Protein AF-A0A7X4GF72-F1 (afdb_monomer_lite)

Sequence (187 aa):
MRALLALLGLGRKLIVAVIGFVWAHPWVFATLAWCAVAALQWSGKEKVRAERNEVRAALSAEQMGRKADSEAWRRQVTTARAAVAAAKRKSQEIASNAQTTHDALETDNAGLRNYIASRRLRAGSGSAVSTSPADDLGAGVPSPAAPEAVMADETDLRTCDGNFAYALAAHEWALSLISAGLAVPAE

Radius of gyration: 51.41 Å; chains: 1; bounding box: 90×50×134 Å

Foldseek 3Di:
DVVVVVVVVVVVVVVVVVVVVCVVCVPVVVVVVVVVVVVVVVVVVVVVVVVVVVVVVVVVVVVVVVVVVVVVVVVVVVVVVVVVVVVVVVVVVLVVVLVVVLVVCVVPVVVVVVVCVVLVQDQPPDDDDPDDDDDDDDDDDDDPDDPPRPNDHSVNVSVVVSVVSVVVSVVVVQVVCVVVVNDDDDD

Organism: NCBI:txid2692619

Structure (mmCIF, N/CA/C/O backbone):
data_AF-A0A7X4GF72-F1
#
_entry.id   AF-A0A7X4GF72-F1
#
loop_
_atom_site.group_PDB
_atom_site.id
_atom_site.type_symbol
_atom_site.label_atom_id
_atom_site.label_alt_id
_atom_site.label_comp_id
_atom_site.label_asym_id
_atom_site.label_entity_id
_atom_site.label_seq_id
_atom_site.pdbx_PDB_ins_code
_atom_site.Cartn_x
_atom_site.Cartn_y
_atom_site.Cartn_z
_atom_site.occupancy
_atom_site.B_iso_or_equiv
_atom_site.auth_seq_id
_atom_site.auth_comp_id
_atom_site.auth_asym_id
_atom_site.auth_atom_id
_atom_site.pdbx_PDB_model_num
ATOM 1 N N . MET A 1 1 ? 55.693 -24.198 -53.597 1.00 52.38 1 MET A N 1
ATOM 2 C CA . MET A 1 1 ? 56.278 -22.857 -53.332 1.00 52.38 1 MET A CA 1
ATOM 3 C C . MET A 1 1 ? 56.041 -21.814 -54.432 1.00 52.38 1 MET A C 1
ATOM 5 O O . MET A 1 1 ? 55.764 -20.678 -54.080 1.00 52.38 1 MET A O 1
ATOM 9 N N . ARG A 1 2 ? 56.088 -22.137 -55.738 1.00 55.44 2 ARG A N 1
ATOM 10 C CA . ARG A 1 2 ? 55.937 -21.128 -56.818 1.00 55.44 2 ARG A CA 1
ATOM 11 C C . ARG A 1 2 ? 54.557 -20.436 -56.902 1.00 55.44 2 ARG A C 1
ATOM 13 O O . ARG A 1 2 ? 54.506 -19.250 -57.195 1.00 55.44 2 ARG A O 1
ATOM 20 N N . ALA A 1 3 ? 53.458 -21.124 -56.582 1.00 55.91 3 ALA A N 1
ATOM 21 C CA . ALA A 1 3 ? 52.104 -20.547 -56.641 1.00 55.91 3 ALA A CA 1
ATOM 22 C C . ALA A 1 3 ? 51.811 -19.510 -55.532 1.00 55.91 3 ALA A C 1
ATOM 24 O O . ALA A 1 3 ? 51.081 -18.547 -55.751 1.00 55.91 3 ALA A O 1
ATOM 25 N N . LEU A 1 4 ? 52.430 -19.663 -54.357 1.00 53.28 4 LEU A N 1
ATOM 26 C CA . LEU A 1 4 ? 52.212 -18.781 -53.203 1.00 53.28 4 LEU A CA 1
ATOM 27 C C . LEU A 1 4 ? 52.928 -17.426 -53.382 1.00 53.28 4 LEU A C 1
ATOM 29 O O . LEU A 1 4 ? 52.406 -16.384 -52.997 1.00 53.28 4 LEU A O 1
ATOM 33 N N . LEU A 1 5 ? 54.071 -17.426 -54.081 1.00 55.91 5 LEU A N 1
ATOM 34 C CA . LEU A 1 5 ? 54.786 -16.211 -54.495 1.00 55.91 5 LEU A CA 1
ATOM 35 C C . LEU A 1 5 ? 54.033 -15.419 -55.582 1.00 55.91 5 LEU A C 1
ATOM 37 O O . LEU A 1 5 ? 54.087 -14.191 -55.590 1.00 55.91 5 LEU A O 1
ATOM 41 N N . ALA A 1 6 ? 53.292 -16.096 -56.467 1.00 58.56 6 ALA A N 1
ATOM 42 C CA . ALA A 1 6 ? 52.487 -15.440 -57.500 1.00 58.56 6 ALA A CA 1
ATOM 43 C C . ALA A 1 6 ? 51.256 -14.718 -56.917 1.00 58.56 6 ALA A C 1
ATOM 45 O O . ALA A 1 6 ? 50.960 -13.593 -57.322 1.00 58.56 6 ALA A O 1
ATOM 46 N N . LEU A 1 7 ? 50.593 -15.312 -55.917 1.00 59.50 7 LEU A N 1
ATOM 47 C CA . LEU A 1 7 ? 49.478 -14.685 -55.192 1.00 59.50 7 LEU A CA 1
ATOM 48 C C . LEU A 1 7 ? 49.925 -13.452 -54.387 1.00 59.50 7 LEU A C 1
ATOM 50 O O . LEU A 1 7 ? 49.253 -12.422 -54.421 1.00 59.50 7 LEU A O 1
ATOM 54 N N . LEU A 1 8 ? 51.101 -13.508 -53.750 1.00 59.91 8 LEU A N 1
ATOM 55 C CA . LEU A 1 8 ? 51.713 -12.348 -53.083 1.00 59.91 8 LEU A CA 1
ATOM 56 C C . LEU A 1 8 ? 52.086 -11.230 -54.077 1.00 59.91 8 LEU A C 1
ATOM 58 O O . LEU A 1 8 ? 51.898 -10.048 -53.786 1.00 59.91 8 LEU A O 1
ATOM 62 N N . GLY A 1 9 ? 52.570 -11.588 -55.272 1.00 64.81 9 GLY A N 1
ATOM 63 C CA . GLY A 1 9 ? 52.901 -10.633 -56.335 1.00 64.81 9 GLY A CA 1
ATOM 64 C C . GLY A 1 9 ? 51.679 -9.924 -56.933 1.00 64.81 9 GLY A C 1
ATOM 65 O O . GLY A 1 9 ? 51.728 -8.715 -57.169 1.00 64.81 9 GLY A O 1
ATOM 66 N N . LEU A 1 10 ? 50.570 -10.646 -57.133 1.00 69.12 10 LEU A N 1
ATOM 67 C CA . LEU A 1 10 ? 49.292 -10.076 -57.580 1.00 69.12 10 LEU A CA 1
ATOM 68 C C . LEU A 1 10 ? 48.666 -9.172 -56.514 1.00 69.12 10 LEU A C 1
ATOM 70 O O . LEU A 1 10 ? 48.244 -8.063 -56.840 1.00 69.12 10 LEU A O 1
ATOM 74 N N . GLY A 1 11 ? 48.696 -9.589 -55.244 1.00 68.12 11 GLY A N 1
ATOM 75 C CA . GLY A 1 11 ? 48.239 -8.763 -54.124 1.00 68.12 11 GLY A CA 1
ATOM 76 C C . GLY A 1 11 ? 49.002 -7.441 -54.030 1.00 68.12 11 GLY A C 1
ATOM 77 O O . GLY A 1 11 ? 48.396 -6.379 -53.911 1.00 68.12 11 GLY A O 1
ATOM 78 N N . ARG A 1 12 ? 50.331 -7.468 -54.193 1.00 73.88 12 ARG A N 1
ATOM 79 C CA . ARG A 1 12 ? 51.162 -6.254 -54.165 1.00 73.88 12 ARG A CA 1
ATOM 80 C C . ARG A 1 12 ? 50.866 -5.303 -55.331 1.00 73.88 12 ARG A C 1
ATOM 82 O O . ARG A 1 12 ? 50.853 -4.093 -55.124 1.00 73.88 12 ARG A O 1
ATOM 89 N N . LYS A 1 13 ? 50.591 -5.820 -56.535 1.00 74.38 13 LYS A N 1
ATOM 90 C CA . LYS A 1 13 ? 50.200 -4.992 -57.693 1.00 74.38 13 LYS A CA 1
ATOM 91 C C . LYS A 1 13 ? 48.825 -4.351 -57.509 1.00 74.38 13 LYS A C 1
ATOM 93 O O . LYS A 1 13 ? 48.664 -3.181 -57.842 1.00 74.38 13 LYS A O 1
ATOM 98 N N . LEU A 1 14 ? 47.874 -5.082 -56.929 1.00 71.62 14 LEU A N 1
ATOM 99 C CA . LEU A 1 14 ? 46.556 -4.552 -56.570 1.00 71.62 14 LEU A CA 1
ATOM 100 C C . LEU A 1 14 ? 46.663 -3.439 -55.522 1.00 71.62 14 LEU A C 1
ATOM 102 O O . LEU A 1 14 ? 46.084 -2.375 -55.708 1.00 71.62 14 LEU A O 1
ATOM 106 N N . ILE A 1 15 ? 47.469 -3.636 -54.476 1.00 75.75 15 ILE A N 1
ATOM 107 C CA . ILE A 1 15 ? 47.694 -2.622 -53.435 1.00 75.75 15 ILE A CA 1
ATOM 108 C C . ILE A 1 15 ? 48.331 -1.357 -54.029 1.00 75.75 15 ILE A C 1
ATOM 110 O O . ILE A 1 15 ? 47.866 -0.256 -53.755 1.00 75.75 15 ILE A O 1
ATOM 114 N N . VAL A 1 16 ? 49.352 -1.491 -54.882 1.00 78.38 16 VAL A N 1
ATOM 115 C CA . VAL A 1 16 ? 50.004 -0.332 -55.519 1.00 78.38 16 VAL A CA 1
ATOM 116 C C . VAL A 1 16 ? 49.062 0.394 -56.485 1.00 78.38 16 VAL A C 1
ATOM 118 O O . VAL A 1 16 ? 49.068 1.621 -56.510 1.00 78.38 16 VAL A O 1
ATOM 121 N N . ALA A 1 17 ? 48.221 -0.326 -57.235 1.00 74.94 17 ALA A N 1
ATOM 122 C CA . ALA A 1 17 ? 47.230 0.282 -58.126 1.00 74.94 17 ALA A CA 1
ATOM 123 C C . ALA A 1 17 ? 46.146 1.050 -57.351 1.00 74.94 17 ALA A C 1
ATOM 125 O O . ALA A 1 17 ? 45.796 2.167 -57.729 1.00 74.94 17 ALA A O 1
ATOM 126 N N . VAL A 1 18 ? 45.666 0.492 -56.235 1.00 75.31 18 VAL A N 1
ATOM 127 C CA . VAL A 1 18 ? 44.705 1.162 -55.345 1.00 75.31 18 VAL A CA 1
ATOM 128 C C . VAL A 1 18 ? 45.330 2.401 -54.712 1.00 75.31 18 VAL A C 1
ATOM 130 O O . VAL A 1 18 ? 44.712 3.461 -54.724 1.00 75.31 18 VAL A O 1
ATOM 133 N N . ILE A 1 19 ? 46.572 2.308 -54.227 1.00 79.56 19 ILE A N 1
ATOM 134 C CA . ILE A 1 19 ? 47.298 3.466 -53.695 1.00 79.56 19 ILE A CA 1
ATOM 135 C C . ILE A 1 19 ? 47.444 4.528 -54.792 1.00 79.56 19 ILE A C 1
ATOM 137 O O . ILE A 1 19 ? 47.055 5.669 -54.575 1.00 79.56 19 ILE A O 1
ATOM 141 N N . GLY A 1 20 ? 47.908 4.167 -55.990 1.00 75.62 20 GLY A N 1
ATOM 142 C CA . GLY A 1 20 ? 48.037 5.102 -57.113 1.00 75.62 20 GLY A CA 1
ATOM 143 C C . GLY A 1 20 ? 46.725 5.811 -57.467 1.00 75.62 20 GLY A C 1
ATOM 144 O O . GLY A 1 20 ? 46.723 7.018 -57.693 1.00 75.62 20 GLY A O 1
ATOM 145 N N . PHE A 1 21 ? 45.600 5.095 -57.430 1.00 76.38 21 PHE A N 1
ATOM 146 C CA . PHE A 1 21 ? 44.272 5.670 -57.653 1.00 76.38 21 PHE A CA 1
ATOM 147 C C . PHE A 1 21 ? 43.845 6.641 -56.536 1.00 76.38 21 PHE A C 1
ATOM 149 O O . PHE A 1 21 ? 43.264 7.690 -56.818 1.00 76.38 21 PHE A O 1
ATOM 156 N N . VAL A 1 22 ? 44.191 6.345 -55.277 1.00 77.00 22 VAL A N 1
ATOM 157 C CA . VAL A 1 22 ? 43.977 7.249 -54.131 1.00 77.00 22 VAL A CA 1
ATOM 158 C C . VAL A 1 22 ? 44.763 8.551 -54.292 1.00 77.00 22 VAL A C 1
ATOM 160 O O . VAL A 1 22 ? 44.214 9.627 -54.056 1.00 77.00 22 VAL A O 1
ATOM 163 N N . TRP A 1 23 ? 46.015 8.473 -54.751 1.00 77.50 23 TRP A N 1
ATOM 164 C CA . TRP A 1 23 ? 46.843 9.658 -55.010 1.00 77.50 23 TRP A CA 1
ATOM 165 C C . TRP A 1 23 ? 46.377 10.462 -56.233 1.00 77.50 23 TRP A C 1
ATOM 167 O O . TRP A 1 23 ? 46.541 11.679 -56.250 1.00 77.50 23 TRP A O 1
ATOM 177 N N . ALA A 1 24 ? 45.771 9.814 -57.233 1.00 83.94 24 ALA A N 1
ATOM 178 C CA . ALA A 1 24 ? 45.249 10.481 -58.428 1.00 83.94 24 ALA A CA 1
ATOM 179 C C . ALA A 1 24 ? 43.931 11.238 -58.179 1.00 83.94 24 ALA A C 1
ATOM 181 O O . ALA A 1 24 ? 43.651 12.234 -58.850 1.00 83.94 24 ALA A O 1
ATOM 182 N N . HIS A 1 25 ? 43.122 10.797 -57.210 1.00 83.44 25 HIS A N 1
ATOM 183 C CA . HIS A 1 25 ? 41.801 11.373 -56.934 1.00 83.44 25 HIS A CA 1
ATOM 184 C C . HIS A 1 25 ? 41.563 11.662 -55.440 1.00 83.44 25 HIS A C 1
ATOM 186 O O . HIS A 1 25 ? 40.575 11.192 -54.868 1.00 83.44 25 HIS A O 1
ATOM 192 N N . PRO A 1 26 ? 42.409 12.486 -54.790 1.00 82.44 26 PRO A N 1
ATOM 193 C CA . PRO A 1 26 ? 42.336 12.730 -53.346 1.00 82.44 26 PRO A CA 1
ATOM 194 C C . PRO A 1 26 ? 41.003 13.356 -52.907 1.00 82.44 26 PRO A C 1
ATOM 196 O O . PRO A 1 26 ? 40.530 13.112 -51.799 1.00 82.44 26 PRO A O 1
ATOM 199 N N . TRP A 1 27 ? 40.354 14.120 -53.791 1.00 83.06 27 TRP A N 1
ATOM 200 C CA . TRP A 1 27 ? 39.080 14.782 -53.511 1.00 83.06 27 TRP A CA 1
ATOM 201 C C . TRP A 1 27 ? 37.905 13.800 -53.355 1.00 83.06 27 TRP A C 1
ATOM 203 O O . TRP A 1 27 ? 37.025 14.050 -52.535 1.00 83.06 27 TRP A O 1
ATOM 213 N N . VAL A 1 28 ? 37.903 12.665 -54.069 1.00 87.81 28 VAL A N 1
ATOM 214 C CA . VAL A 1 28 ? 36.855 11.630 -53.944 1.00 87.81 28 VAL A CA 1
ATOM 215 C C . VAL A 1 28 ? 36.959 10.928 -52.591 1.00 87.81 28 VAL A C 1
ATOM 217 O O . VAL A 1 28 ? 35.959 10.666 -51.930 1.00 87.81 28 VAL A O 1
ATOM 220 N N . PHE A 1 29 ? 38.180 10.653 -52.135 1.00 82.00 29 PHE A N 1
ATOM 221 C CA . PHE A 1 29 ? 38.391 10.047 -50.822 1.00 82.00 29 PHE A CA 1
ATOM 222 C C . PHE A 1 29 ? 38.106 11.031 -49.686 1.00 82.00 29 PHE A C 1
ATOM 224 O O . PHE A 1 29 ? 37.571 10.621 -48.658 1.00 82.00 29 PHE A O 1
ATOM 231 N N . ALA A 1 30 ? 38.378 12.325 -49.878 1.00 85.62 30 ALA A N 1
ATOM 232 C CA . ALA A 1 30 ? 38.017 13.359 -48.913 1.00 85.62 30 ALA A CA 1
ATOM 233 C C . ALA A 1 30 ? 36.493 13.468 -48.716 1.00 85.62 30 ALA A C 1
ATOM 235 O O . ALA A 1 30 ? 36.029 13.543 -47.577 1.00 85.62 30 ALA A O 1
ATOM 236 N N . THR A 1 31 ? 35.699 13.422 -49.792 1.00 88.12 31 THR A N 1
ATOM 237 C CA . THR A 1 31 ? 34.229 13.457 -49.686 1.00 88.12 31 THR A CA 1
ATOM 238 C C . THR A 1 31 ? 33.670 12.178 -49.071 1.00 88.12 31 THR A C 1
ATOM 240 O O . THR A 1 31 ? 32.808 12.256 -48.196 1.00 88.12 31 THR A O 1
ATOM 243 N N . LEU A 1 32 ? 34.198 11.005 -49.438 1.00 87.94 32 LEU A N 1
ATOM 244 C CA . LEU A 1 32 ? 33.815 9.736 -48.811 1.00 87.94 32 LEU A CA 1
ATOM 245 C C . LEU A 1 32 ? 34.158 9.704 -47.316 1.00 87.94 32 LEU A C 1
ATOM 247 O O . LEU A 1 32 ? 33.330 9.279 -46.510 1.00 87.94 32 LEU A O 1
ATOM 251 N N . ALA A 1 33 ? 35.336 10.200 -46.929 1.00 87.88 33 ALA A N 1
ATOM 252 C CA . ALA A 1 33 ? 35.723 10.327 -45.527 1.00 87.88 33 ALA A CA 1
ATOM 253 C C . ALA A 1 33 ? 34.781 11.278 -44.771 1.00 87.88 33 ALA A C 1
ATOM 255 O O . ALA A 1 33 ? 34.346 10.960 -43.664 1.00 87.88 33 ALA A O 1
ATOM 256 N N . TRP A 1 34 ? 34.396 12.403 -45.380 1.00 89.81 34 TRP A N 1
ATOM 257 C CA . TRP A 1 34 ? 33.427 13.332 -44.797 1.00 89.81 34 TRP A CA 1
ATOM 258 C C . TRP A 1 34 ? 32.047 12.689 -44.598 1.00 89.81 34 TRP A C 1
ATOM 260 O O . TRP A 1 34 ? 31.468 12.785 -43.514 1.00 89.81 34 TRP A O 1
ATOM 270 N N . CYS A 1 35 ? 31.538 11.968 -45.602 1.00 90.25 35 CYS A N 1
ATOM 271 C CA . CYS A 1 35 ? 30.288 11.213 -45.495 1.00 90.25 35 CYS A CA 1
ATOM 272 C C . CYS A 1 35 ? 30.355 10.142 -44.397 1.00 90.25 35 CYS A C 1
ATOM 274 O O . CYS A 1 35 ? 29.396 9.987 -43.640 1.00 90.25 35 CYS A O 1
ATOM 276 N N . ALA A 1 36 ? 31.484 9.442 -44.263 1.00 91.12 36 ALA A N 1
ATOM 277 C CA . ALA A 1 36 ? 31.683 8.446 -43.213 1.00 91.12 36 ALA A CA 1
ATOM 278 C C . ALA A 1 36 ? 31.664 9.077 -41.810 1.00 91.12 36 ALA A C 1
ATOM 280 O O . ALA A 1 36 ? 31.000 8.561 -40.910 1.00 91.12 36 ALA A O 1
ATOM 281 N N . VAL A 1 37 ? 32.320 10.227 -41.621 1.00 87.50 37 VAL A N 1
ATOM 282 C CA . VAL A 1 37 ? 32.287 10.970 -40.348 1.00 87.50 37 VAL A CA 1
ATOM 283 C C . VAL A 1 37 ? 30.873 11.463 -40.035 1.00 87.50 37 VAL A C 1
ATOM 285 O O . VAL A 1 37 ? 30.413 11.317 -38.901 1.00 87.50 37 VAL A O 1
ATOM 288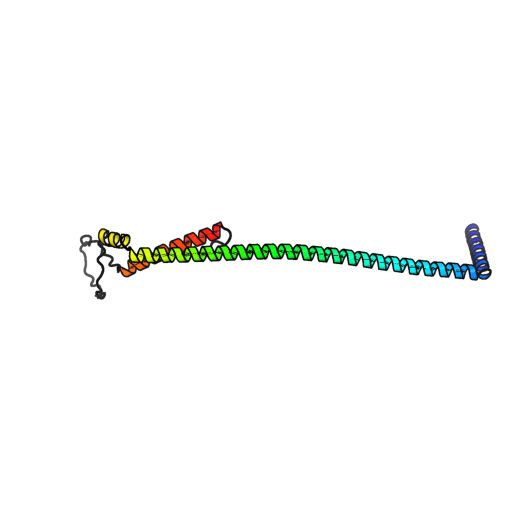 N N . ALA A 1 38 ? 30.151 11.990 -41.026 1.00 89.50 38 ALA A N 1
ATOM 289 C CA . ALA A 1 38 ? 28.765 12.423 -40.855 1.00 89.50 38 ALA A CA 1
ATOM 290 C C . ALA A 1 38 ? 27.838 11.254 -40.469 1.00 89.50 38 ALA A C 1
ATOM 292 O O . ALA A 1 38 ? 27.021 11.396 -39.558 1.00 89.50 38 ALA A O 1
ATOM 293 N N . ALA A 1 39 ? 28.005 10.084 -41.094 1.00 87.94 39 ALA A N 1
ATOM 294 C CA . ALA A 1 39 ? 27.252 8.874 -40.764 1.00 87.94 39 ALA A CA 1
ATOM 295 C C . ALA A 1 39 ? 27.560 8.372 -39.342 1.00 87.94 39 ALA A C 1
ATOM 297 O O . ALA A 1 39 ? 26.643 8.029 -38.592 1.00 87.94 39 ALA A O 1
ATOM 298 N N . LEU A 1 40 ? 28.831 8.397 -38.924 1.00 87.31 40 LEU A N 1
ATOM 299 C CA . LEU A 1 40 ? 29.226 8.049 -37.556 1.00 87.31 40 LEU A CA 1
ATOM 300 C C . LEU A 1 40 ? 28.611 9.011 -36.532 1.00 87.31 40 LEU A C 1
ATOM 302 O O . LEU A 1 40 ? 28.007 8.559 -35.557 1.00 87.31 40 LEU A O 1
ATOM 306 N N . GLN A 1 41 ? 28.676 10.323 -36.778 1.00 91.50 41 GLN A N 1
ATOM 307 C CA . GLN A 1 41 ? 28.039 11.324 -35.916 1.00 91.50 41 GLN A CA 1
ATOM 308 C C . GLN A 1 41 ? 26.516 11.153 -35.846 1.00 91.50 41 GLN A C 1
ATOM 310 O O . GLN A 1 41 ? 25.923 11.347 -34.782 1.00 91.50 41 GLN A O 1
ATOM 315 N N . TRP A 1 42 ? 25.874 10.792 -36.959 1.00 88.88 42 TRP A N 1
ATOM 316 C CA . TRP A 1 42 ? 24.438 10.536 -36.999 1.00 88.88 42 TRP A CA 1
ATOM 317 C C . TRP A 1 42 ? 24.061 9.296 -36.182 1.00 88.88 42 TRP A C 1
ATOM 319 O O . TRP A 1 42 ? 23.206 9.382 -35.301 1.00 88.88 42 TRP A O 1
ATOM 329 N N . SER A 1 43 ? 24.770 8.181 -36.385 1.00 87.56 43 SER A N 1
ATOM 330 C CA . SER A 1 43 ? 24.537 6.936 -35.642 1.00 87.56 43 SER A CA 1
ATOM 331 C C . SER A 1 43 ? 24.729 7.108 -34.127 1.00 87.56 43 SER A C 1
ATOM 333 O O . SER A 1 43 ? 23.964 6.563 -33.333 1.00 87.56 43 SER A O 1
ATOM 335 N N . GLY A 1 44 ? 25.696 7.934 -33.705 1.00 86.69 44 GLY A N 1
ATOM 336 C CA . GLY A 1 44 ? 25.890 8.281 -32.296 1.00 86.69 44 GLY A CA 1
ATOM 337 C C . GLY A 1 44 ? 24.708 9.058 -31.706 1.00 86.69 44 GLY A C 1
ATOM 338 O O . GLY A 1 44 ? 24.267 8.769 -30.595 1.00 86.69 44 GLY A O 1
ATOM 339 N N . LYS A 1 45 ? 24.135 10.005 -32.461 1.00 89.50 45 LYS A N 1
ATOM 340 C CA . LYS A 1 45 ? 22.950 10.769 -32.029 1.00 89.50 45 LYS A CA 1
ATOM 341 C C . LYS A 1 45 ? 21.706 9.895 -31.907 1.00 89.50 45 LYS A C 1
ATOM 343 O O . LYS A 1 45 ? 20.905 10.121 -31.002 1.00 89.50 45 LYS A O 1
ATOM 348 N N . GLU A 1 46 ? 21.526 8.925 -32.799 1.00 90.75 46 GLU A N 1
ATOM 349 C CA . GLU A 1 46 ? 20.405 7.983 -32.725 1.00 90.75 46 GLU A CA 1
ATOM 350 C C . GLU A 1 46 ? 20.484 7.107 -31.476 1.00 90.75 46 GLU A C 1
ATOM 352 O O . GLU A 1 46 ? 19.484 6.995 -30.769 1.00 90.75 46 GLU A O 1
ATOM 357 N N . LYS A 1 47 ? 21.675 6.596 -31.135 1.00 88.25 47 LYS A N 1
ATOM 358 C CA . LYS A 1 47 ? 21.892 5.830 -29.896 1.00 88.25 47 LYS A CA 1
ATOM 359 C C . LYS A 1 47 ? 21.533 6.638 -28.649 1.00 88.25 47 LYS A C 1
ATOM 361 O O . LYS A 1 47 ? 20.715 6.196 -27.853 1.00 88.25 47 LYS A O 1
ATOM 366 N N . VAL A 1 48 ? 22.030 7.872 -28.539 1.00 90.44 48 VAL A N 1
ATOM 367 C CA . VAL A 1 48 ? 21.719 8.750 -27.393 1.00 90.44 48 VAL A CA 1
ATOM 368 C C . VAL A 1 48 ? 20.225 9.090 -27.322 1.00 90.44 48 VAL A C 1
ATOM 370 O O . VAL A 1 48 ? 19.648 9.193 -26.239 1.00 90.44 48 VAL A O 1
ATOM 373 N N . ARG A 1 49 ? 19.556 9.270 -28.470 1.00 93.12 49 ARG A N 1
ATOM 374 C CA . ARG A 1 49 ? 18.100 9.489 -28.501 1.00 93.12 49 ARG A CA 1
ATOM 375 C C . ARG A 1 49 ? 17.332 8.247 -28.058 1.00 93.12 49 ARG A C 1
ATOM 377 O O . ARG A 1 49 ? 16.346 8.410 -27.341 1.00 93.12 49 ARG A O 1
ATOM 384 N N . ALA A 1 50 ? 17.769 7.057 -28.469 1.00 92.94 50 ALA A N 1
ATOM 385 C CA . ALA A 1 50 ? 17.172 5.790 -28.066 1.00 92.94 50 ALA A CA 1
ATOM 386 C C . ALA A 1 50 ? 17.308 5.576 -26.551 1.00 92.94 50 ALA A C 1
ATOM 388 O O . ALA A 1 50 ? 16.288 5.438 -25.881 1.00 92.94 50 ALA A O 1
ATOM 389 N N . GLU A 1 51 ? 18.520 5.705 -26.001 1.00 92.31 51 GLU A N 1
ATOM 390 C CA . GLU A 1 51 ? 18.786 5.597 -24.557 1.00 92.31 51 GLU A CA 1
ATOM 391 C C . GLU A 1 51 ? 17.958 6.606 -23.750 1.00 92.31 51 GLU A C 1
ATOM 393 O O . GLU A 1 51 ? 17.303 6.262 -22.768 1.00 92.31 51 GLU A O 1
ATOM 398 N N . ARG A 1 52 ? 17.897 7.869 -24.193 1.00 93.75 52 ARG A N 1
ATOM 399 C CA . ARG A 1 52 ? 17.078 8.891 -23.525 1.00 93.75 52 ARG A CA 1
ATOM 400 C C . ARG A 1 52 ? 15.589 8.535 -23.534 1.00 93.75 52 ARG A C 1
ATOM 402 O O . ARG A 1 52 ? 14.885 8.833 -22.570 1.00 93.75 52 ARG A O 1
ATOM 409 N N . ASN A 1 53 ? 15.084 7.984 -24.635 1.00 94.19 53 ASN A N 1
ATOM 410 C CA . ASN A 1 53 ? 13.678 7.604 -24.742 1.00 94.19 53 ASN A CA 1
ATOM 411 C C . ASN A 1 53 ? 13.364 6.397 -23.848 1.00 94.19 53 ASN A C 1
ATOM 413 O O . ASN A 1 53 ? 12.321 6.399 -23.200 1.00 94.19 53 ASN A O 1
ATOM 417 N N . GLU A 1 54 ? 14.280 5.434 -23.753 1.00 94.12 54 GLU A N 1
ATOM 418 C CA . GLU A 1 54 ? 14.176 4.288 -22.846 1.00 94.12 54 GLU A CA 1
ATOM 419 C C . GLU A 1 54 ? 14.157 4.733 -21.379 1.00 94.12 54 GLU A C 1
ATOM 421 O O . GLU A 1 54 ? 13.230 4.394 -20.646 1.00 94.12 54 GLU A O 1
ATOM 426 N N . VAL A 1 55 ? 15.086 5.605 -20.968 1.00 93.44 55 VAL A N 1
ATOM 427 C CA . VAL A 1 55 ? 15.112 6.164 -19.604 1.00 93.44 55 VAL A CA 1
ATOM 428 C C . VAL A 1 55 ? 13.837 6.953 -19.296 1.00 93.44 55 VAL A C 1
ATOM 430 O O . VAL A 1 55 ? 13.293 6.858 -18.198 1.00 93.44 55 VAL A O 1
ATOM 433 N N . ARG A 1 56 ? 13.316 7.724 -20.259 1.00 94.69 56 ARG A N 1
ATOM 434 C CA . ARG A 1 56 ? 12.042 8.442 -20.083 1.00 94.69 56 ARG A CA 1
ATOM 435 C C . ARG A 1 56 ? 10.857 7.495 -19.931 1.00 94.69 56 ARG A C 1
ATOM 437 O O . ARG A 1 56 ? 9.975 7.789 -19.128 1.00 94.69 56 ARG A O 1
ATOM 444 N N . ALA A 1 57 ? 10.830 6.401 -20.688 1.00 93.56 57 ALA A N 1
ATOM 445 C CA . ALA A 1 57 ? 9.790 5.384 -20.582 1.00 93.56 57 ALA A CA 1
ATOM 446 C C . ALA A 1 57 ? 9.867 4.639 -19.239 1.00 93.56 57 ALA A C 1
ATOM 448 O O . ALA A 1 57 ? 8.842 4.433 -18.595 1.00 93.56 57 ALA A O 1
ATOM 449 N N . ALA A 1 58 ? 11.073 4.310 -18.771 1.00 93.25 58 ALA A N 1
ATOM 450 C CA . ALA A 1 58 ? 11.282 3.712 -17.456 1.00 93.25 58 ALA A CA 1
ATOM 451 C C . ALA A 1 58 ? 10.830 4.658 -16.330 1.00 93.25 58 ALA A C 1
ATOM 453 O O . ALA A 1 58 ? 10.062 4.265 -15.454 1.00 93.25 58 ALA A O 1
ATOM 454 N N . LEU A 1 59 ? 11.220 5.936 -16.397 1.00 94.00 59 LEU A N 1
ATOM 455 C CA . LEU A 1 59 ? 10.833 6.932 -15.397 1.00 94.00 59 LEU A CA 1
ATOM 456 C C . LEU A 1 59 ? 9.315 7.156 -15.359 1.00 94.00 59 LEU A C 1
ATOM 458 O O . LEU A 1 59 ? 8.741 7.279 -14.277 1.00 94.00 59 LEU A O 1
ATOM 462 N N . SER A 1 60 ? 8.650 7.219 -16.516 1.00 93.44 60 SER A N 1
ATOM 463 C CA . SER A 1 60 ? 7.194 7.386 -16.557 1.00 93.44 60 SER A CA 1
ATOM 464 C C . SER A 1 60 ? 6.469 6.157 -16.007 1.00 93.44 60 SER A C 1
ATOM 466 O O . SER A 1 60 ? 5.504 6.317 -15.258 1.00 93.44 60 SER A O 1
ATOM 468 N N . ALA A 1 61 ? 6.961 4.947 -16.291 1.00 92.94 61 ALA A N 1
ATOM 469 C CA . ALA A 1 61 ? 6.440 3.711 -15.715 1.00 92.94 61 ALA A CA 1
ATOM 470 C C . ALA A 1 61 ? 6.591 3.682 -14.184 1.00 92.94 61 ALA A C 1
ATOM 472 O O . ALA A 1 61 ? 5.614 3.434 -13.478 1.00 92.94 61 ALA A O 1
ATOM 473 N N . GLU A 1 62 ? 7.765 4.034 -13.651 1.00 90.81 62 GLU A N 1
ATOM 474 C CA . GLU A 1 62 ? 7.980 4.136 -12.201 1.00 90.81 62 GLU A CA 1
ATOM 475 C C . GLU A 1 62 ? 7.091 5.196 -11.540 1.00 90.81 62 GLU A C 1
ATOM 477 O O . GLU A 1 62 ? 6.618 5.013 -10.416 1.00 90.81 62 GLU A O 1
ATOM 482 N N . GLN A 1 63 ? 6.879 6.337 -12.199 1.00 93.81 63 GLN A N 1
ATOM 483 C CA . GLN A 1 63 ? 5.993 7.383 -11.687 1.00 93.81 63 GLN A CA 1
ATOM 484 C C . GLN A 1 63 ? 4.534 6.923 -11.659 1.00 93.81 63 GLN A C 1
ATOM 486 O O . GLN A 1 63 ? 3.821 7.241 -10.707 1.00 93.81 63 GLN A O 1
ATOM 491 N N . MET A 1 64 ? 4.086 6.176 -12.671 1.00 91.19 64 MET A N 1
ATOM 492 C CA . MET A 1 64 ? 2.751 5.576 -12.678 1.00 91.19 64 MET A CA 1
ATOM 493 C C . MET A 1 64 ? 2.605 4.526 -11.571 1.00 91.19 64 MET A C 1
ATOM 495 O O . MET A 1 64 ? 1.618 4.575 -10.840 1.00 91.19 64 MET A O 1
ATOM 499 N N . GLY A 1 65 ? 3.609 3.662 -11.382 1.00 89.38 65 GLY A N 1
ATOM 500 C CA . GLY A 1 65 ? 3.639 2.684 -10.288 1.00 89.38 65 GLY A CA 1
ATOM 501 C C . GLY A 1 65 ? 3.537 3.351 -8.916 1.00 89.38 65 GLY A C 1
ATOM 502 O O . GLY A 1 65 ? 2.609 3.078 -8.160 1.00 89.38 65 GLY A O 1
ATOM 503 N N . ARG A 1 66 ? 4.388 4.350 -8.645 1.00 91.94 66 ARG A N 1
ATOM 504 C CA . ARG A 1 66 ? 4.356 5.104 -7.377 1.00 91.94 66 ARG A CA 1
ATOM 505 C C . ARG A 1 66 ? 3.027 5.813 -7.123 1.00 91.94 66 ARG A C 1
ATOM 507 O O . ARG A 1 66 ? 2.593 5.906 -5.976 1.00 91.94 66 ARG A O 1
ATOM 514 N N . LYS A 1 67 ? 2.369 6.329 -8.167 1.00 91.25 67 LYS A N 1
ATOM 515 C CA . LYS A 1 67 ? 1.033 6.928 -8.031 1.00 91.25 67 LYS A CA 1
ATOM 516 C C . LYS A 1 67 ? -0.002 5.877 -7.639 1.00 91.25 67 LYS A C 1
ATOM 518 O O . LYS A 1 67 ? -0.733 6.113 -6.677 1.00 91.25 67 LYS A O 1
ATOM 523 N N . ALA A 1 68 ? -0.015 4.725 -8.307 1.00 89.31 68 ALA A N 1
ATOM 524 C CA . ALA A 1 68 ? -0.916 3.622 -7.976 1.00 89.31 68 ALA A CA 1
ATOM 525 C C . ALA A 1 68 ? -0.709 3.128 -6.532 1.00 89.31 68 ALA A C 1
ATOM 527 O O . ALA A 1 68 ? -1.679 3.006 -5.781 1.00 89.31 68 ALA A O 1
ATOM 528 N N . ASP A 1 69 ? 0.545 2.961 -6.107 1.00 90.56 69 ASP A N 1
ATOM 529 C CA . ASP A 1 69 ? 0.886 2.573 -4.733 1.00 90.56 69 ASP A CA 1
ATOM 530 C C . ASP A 1 69 ? 0.407 3.616 -3.717 1.00 90.56 69 ASP A C 1
ATOM 532 O O . ASP A 1 69 ? -0.158 3.278 -2.676 1.00 90.56 69 ASP A O 1
ATOM 536 N N . SER A 1 70 ? 0.568 4.905 -4.031 1.00 92.50 70 SER A N 1
ATOM 537 C CA . SER A 1 70 ? 0.114 5.988 -3.153 1.00 92.50 70 SER A CA 1
ATOM 538 C C . SER A 1 70 ? -1.410 6.014 -2.988 1.00 92.50 70 SER A C 1
ATOM 540 O O . SER A 1 70 ? -1.913 6.305 -1.900 1.00 92.50 70 SER A O 1
ATOM 542 N N . GLU A 1 71 ? -2.160 5.686 -4.042 1.00 91.94 71 GLU A N 1
ATOM 543 C CA . GLU A 1 71 ? -3.617 5.582 -3.990 1.00 91.94 71 GLU A CA 1
ATOM 544 C C . GLU A 1 71 ? -4.061 4.357 -3.190 1.00 91.94 71 GLU A C 1
ATOM 546 O O . GLU A 1 71 ? -4.960 4.470 -2.352 1.00 91.94 71 GLU A O 1
ATOM 551 N N . ALA A 1 72 ? -3.407 3.210 -3.393 1.00 91.31 72 ALA A N 1
ATOM 552 C CA . ALA A 1 72 ? -3.653 2.000 -2.617 1.00 91.31 72 ALA A CA 1
ATOM 553 C C . ALA A 1 72 ? -3.383 2.232 -1.121 1.00 91.31 72 ALA A C 1
ATOM 555 O O . ALA A 1 72 ? -4.241 1.934 -0.287 1.00 91.31 72 ALA A O 1
ATOM 556 N N . TRP A 1 73 ? -2.252 2.860 -0.786 1.00 89.75 73 TRP A N 1
ATOM 557 C CA . TRP A 1 73 ? -1.910 3.247 0.583 1.00 89.75 73 TRP A CA 1
ATOM 558 C C . TRP A 1 73 ? -2.958 4.178 1.197 1.00 89.75 73 TRP A C 1
ATOM 560 O O . TRP A 1 73 ? -3.431 3.940 2.307 1.00 89.75 73 TRP A O 1
ATOM 570 N N . ARG A 1 74 ? -3.388 5.219 0.468 1.00 93.69 74 ARG A N 1
ATOM 571 C CA . ARG A 1 74 ? -4.436 6.136 0.946 1.00 93.69 74 ARG A CA 1
ATOM 572 C C . ARG A 1 74 ? -5.729 5.394 1.268 1.00 93.69 74 ARG A C 1
ATOM 574 O O . ARG A 1 74 ? -6.291 5.639 2.332 1.00 93.69 74 ARG A O 1
ATOM 581 N N . ARG A 1 75 ? -6.166 4.470 0.404 1.00 89.94 75 ARG A N 1
ATOM 582 C CA . ARG A 1 75 ? -7.366 3.647 0.643 1.00 89.94 75 ARG A CA 1
ATOM 583 C C . ARG A 1 75 ? -7.212 2.779 1.892 1.00 89.94 75 ARG A C 1
ATOM 585 O O . ARG A 1 75 ? -8.122 2.733 2.716 1.00 89.94 75 ARG A O 1
ATOM 592 N N . GLN A 1 76 ? -6.057 2.138 2.071 1.00 87.00 76 GLN A N 1
ATOM 593 C CA . GLN A 1 76 ? -5.782 1.338 3.267 1.00 87.00 76 GLN A CA 1
ATOM 594 C C . GLN A 1 76 ? -5.821 2.190 4.540 1.00 87.00 76 GLN A C 1
ATOM 596 O O . GLN A 1 76 ? -6.493 1.823 5.502 1.00 87.00 76 GLN A O 1
ATOM 601 N N . VAL A 1 77 ? -5.186 3.365 4.533 1.00 93.00 77 VAL A N 1
ATOM 602 C CA . VAL A 1 77 ? -5.181 4.282 5.682 1.00 93.00 77 VAL A CA 1
ATOM 603 C C . VAL A 1 77 ? -6.585 4.787 6.012 1.00 93.00 77 VAL A C 1
ATOM 605 O O . VAL A 1 77 ? -6.937 4.869 7.189 1.00 93.00 77 VAL A O 1
ATOM 608 N N . THR A 1 78 ? -7.413 5.117 5.016 1.00 92.31 78 THR A N 1
ATOM 609 C CA . THR A 1 78 ? -8.796 5.550 5.272 1.00 92.31 78 THR A CA 1
ATOM 610 C C . THR A 1 78 ? -9.638 4.435 5.874 1.00 92.31 78 THR A C 1
ATOM 612 O O . THR A 1 78 ? -10.347 4.677 6.850 1.00 92.31 78 THR A O 1
ATOM 615 N N . THR A 1 79 ? -9.519 3.211 5.356 1.00 88.25 79 THR A N 1
ATOM 616 C CA . THR A 1 79 ? -10.234 2.048 5.895 1.00 88.25 79 THR A CA 1
ATOM 617 C C . THR A 1 79 ? -9.776 1.727 7.313 1.00 88.25 79 THR A C 1
ATOM 619 O O . THR A 1 79 ? -10.608 1.544 8.198 1.00 88.25 79 THR A O 1
ATOM 622 N N . ALA A 1 80 ? -8.466 1.751 7.567 1.00 85.19 80 ALA A N 1
ATOM 623 C CA . ALA A 1 80 ? -7.910 1.535 8.898 1.00 85.19 80 ALA A CA 1
ATOM 624 C C . ALA A 1 80 ? -8.393 2.602 9.895 1.00 85.19 80 ALA A C 1
ATOM 626 O O . ALA A 1 80 ? -8.832 2.272 10.994 1.00 85.19 80 ALA A O 1
ATOM 627 N N . ARG A 1 81 ? -8.398 3.885 9.507 1.00 89.00 81 ARG A N 1
ATOM 628 C CA . ARG A 1 81 ? -8.931 4.968 10.353 1.00 89.00 81 ARG A CA 1
ATOM 629 C C . ARG A 1 81 ? -10.420 4.801 10.638 1.00 89.00 81 ARG A C 1
ATOM 631 O O . ARG A 1 81 ? -10.841 5.026 11.770 1.00 89.00 81 ARG A O 1
ATOM 638 N N . ALA A 1 82 ? -11.207 4.401 9.641 1.00 89.44 82 ALA A N 1
ATOM 639 C CA . ALA A 1 82 ? -12.629 4.130 9.820 1.00 89.44 82 ALA A CA 1
ATOM 640 C C . ALA A 1 82 ? -12.861 2.957 10.788 1.00 89.44 82 ALA A C 1
ATOM 642 O O . ALA A 1 82 ? -13.701 3.071 11.680 1.00 89.44 82 ALA A O 1
ATOM 643 N N . ALA A 1 83 ? -12.074 1.882 10.672 1.00 84.12 83 ALA A N 1
ATOM 644 C CA . ALA A 1 83 ? -12.126 0.736 11.576 1.00 84.12 83 ALA A CA 1
ATOM 645 C C . ALA A 1 83 ? -11.765 1.124 13.019 1.00 84.12 83 ALA A C 1
ATOM 647 O O . ALA A 1 83 ? -12.512 0.803 13.941 1.00 84.12 83 ALA A O 1
ATOM 648 N N . VAL A 1 84 ? -10.693 1.899 13.224 1.00 85.62 84 VAL A N 1
ATOM 649 C CA . VAL A 1 84 ? -10.311 2.413 14.554 1.00 85.62 84 VAL A CA 1
ATOM 650 C C . VAL A 1 84 ? -11.407 3.307 15.140 1.00 85.62 84 VAL A C 1
ATOM 652 O O . VAL A 1 84 ? -11.753 3.179 16.313 1.00 85.62 84 VAL A O 1
ATOM 655 N N . ALA A 1 85 ? -12.000 4.193 14.337 1.00 88.56 85 ALA A N 1
ATOM 656 C CA . ALA A 1 85 ? -13.091 5.054 14.789 1.00 88.56 85 ALA A CA 1
ATOM 657 C C . ALA A 1 85 ? -14.370 4.266 15.129 1.00 88.56 85 ALA A C 1
ATOM 659 O O . ALA A 1 85 ? -15.111 4.659 16.032 1.00 88.56 85 ALA A O 1
ATOM 660 N N . ALA A 1 86 ? -14.654 3.175 14.413 1.00 84.06 86 ALA A N 1
ATOM 661 C CA . ALA A 1 86 ? -15.760 2.273 14.724 1.00 84.06 86 ALA A CA 1
ATOM 662 C C . ALA A 1 86 ? -15.495 1.494 16.022 1.00 84.06 86 ALA A C 1
ATOM 664 O O . ALA A 1 86 ? -16.356 1.470 16.900 1.00 84.06 86 ALA A O 1
ATOM 665 N N . ALA A 1 87 ? -14.287 0.948 16.186 1.00 78.31 87 ALA A N 1
ATOM 666 C CA . ALA A 1 87 ? -13.874 0.255 17.404 1.00 78.31 87 ALA A CA 1
ATOM 667 C C . ALA A 1 87 ? -13.949 1.174 18.633 1.00 78.31 87 ALA A C 1
ATOM 669 O O . ALA A 1 87 ? -14.522 0.786 19.647 1.00 78.31 87 ALA A O 1
ATOM 670 N N . LYS A 1 88 ? -13.469 2.422 18.516 1.00 83.81 88 LYS A N 1
ATOM 671 C CA . LYS A 1 88 ? -13.548 3.424 19.590 1.00 83.81 88 LYS A CA 1
ATOM 672 C C . LYS A 1 88 ? -14.989 3.769 19.974 1.00 83.81 88 LYS A C 1
ATOM 674 O O . LYS A 1 88 ? -15.287 3.924 21.154 1.00 83.81 88 LYS A O 1
ATOM 679 N N . ARG A 1 89 ? -15.890 3.896 18.995 1.00 86.88 89 ARG A N 1
ATOM 680 C CA . ARG A 1 89 ? -17.316 4.133 19.274 1.00 86.88 89 ARG A CA 1
ATOM 681 C C . ARG A 1 89 ? -17.941 2.948 20.000 1.00 86.88 89 ARG A C 1
ATOM 683 O O . ARG A 1 89 ? -18.562 3.149 21.035 1.00 86.88 89 ARG A O 1
ATOM 690 N N . LYS A 1 90 ? -17.695 1.727 19.520 1.00 80.94 90 LYS A N 1
ATOM 691 C CA . LYS A 1 90 ? -18.199 0.506 20.157 1.00 80.94 90 LYS A CA 1
ATOM 692 C C . LYS A 1 90 ? -17.663 0.344 21.583 1.00 80.94 90 LYS A C 1
ATOM 694 O O . LYS A 1 90 ? -18.422 -0.000 22.477 1.00 80.94 90 LYS A O 1
ATOM 699 N N . SER A 1 91 ? -16.385 0.642 21.828 1.00 76.19 91 SER A N 1
ATOM 700 C CA . SER A 1 91 ? -15.829 0.590 23.185 1.00 76.19 91 SER A CA 1
ATOM 701 C C . SER A 1 91 ? -16.457 1.633 24.113 1.00 76.19 91 SER A C 1
ATOM 703 O O . SER A 1 91 ? -16.716 1.331 25.271 1.00 76.19 91 SER A O 1
ATOM 705 N N . GLN A 1 92 ? -16.721 2.849 23.620 1.00 85.19 92 GLN A N 1
ATOM 706 C CA . GLN A 1 92 ? -17.399 3.891 24.401 1.00 85.19 92 GLN A CA 1
ATOM 707 C C . GLN A 1 92 ? -18.847 3.512 24.728 1.00 85.19 92 GLN A C 1
ATOM 709 O O . GLN A 1 92 ? -19.285 3.716 25.854 1.00 85.19 92 GLN A O 1
ATOM 714 N N . GLU A 1 93 ? -19.568 2.938 23.767 1.00 83.00 93 GLU A N 1
ATOM 715 C CA . GLU A 1 93 ? -20.933 2.445 23.962 1.00 83.00 93 GLU A CA 1
ATOM 716 C C . GLU A 1 93 ? -20.979 1.332 25.013 1.00 83.00 93 GLU A C 1
ATOM 718 O O . GLU A 1 93 ? -21.779 1.400 25.942 1.00 83.00 93 GLU A O 1
ATOM 723 N N . ILE A 1 94 ? -20.068 0.357 24.926 1.00 75.50 94 ILE A N 1
ATOM 724 C CA . ILE A 1 94 ? -19.958 -0.727 25.912 1.00 75.50 94 ILE A CA 1
ATOM 725 C C . ILE A 1 94 ? -19.628 -0.168 27.297 1.00 75.50 94 ILE A C 1
ATOM 727 O O . ILE A 1 94 ? -20.285 -0.539 28.263 1.00 75.50 94 ILE A O 1
ATOM 731 N N . ALA A 1 95 ? -18.666 0.754 27.404 1.00 76.06 95 ALA A N 1
ATOM 732 C CA . ALA A 1 95 ? -18.319 1.378 28.679 1.00 76.06 95 ALA A CA 1
ATOM 733 C C . 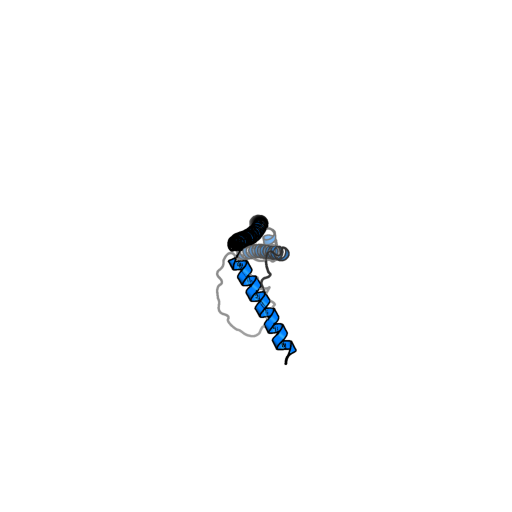ALA A 1 95 ? -19.505 2.150 29.282 1.00 76.06 95 ALA A C 1
ATOM 735 O O . ALA A 1 95 ? -19.785 2.023 30.471 1.00 76.06 95 ALA A O 1
ATOM 736 N N . SER A 1 96 ? -20.243 2.902 28.460 1.00 82.50 96 SER A N 1
ATOM 737 C CA . SER A 1 96 ? -21.441 3.625 28.897 1.00 82.50 96 SER A CA 1
ATOM 738 C C . SER A 1 96 ? -22.553 2.677 29.345 1.00 82.50 96 SER A C 1
ATOM 740 O O . SER A 1 96 ? -23.230 2.953 30.334 1.00 82.50 96 SER A O 1
ATOM 742 N N . ASN A 1 97 ? -22.756 1.567 28.632 1.00 79.56 97 ASN A N 1
ATOM 743 C CA . ASN A 1 97 ? -23.768 0.575 28.980 1.00 79.56 97 ASN A CA 1
ATOM 744 C C . ASN A 1 97 ? -23.396 -0.176 30.268 1.00 79.56 97 ASN A C 1
ATOM 746 O O . ASN A 1 97 ? -24.245 -0.378 31.133 1.00 79.56 97 ASN A O 1
ATOM 750 N N . ALA A 1 98 ? -22.117 -0.519 30.436 1.00 71.50 98 ALA A N 1
ATOM 751 C CA . ALA A 1 98 ? -21.602 -1.122 31.659 1.00 71.50 98 ALA A CA 1
ATOM 752 C C . ALA A 1 98 ? -21.793 -0.190 32.863 1.00 71.50 98 ALA A C 1
ATOM 754 O O . ALA A 1 98 ? -22.312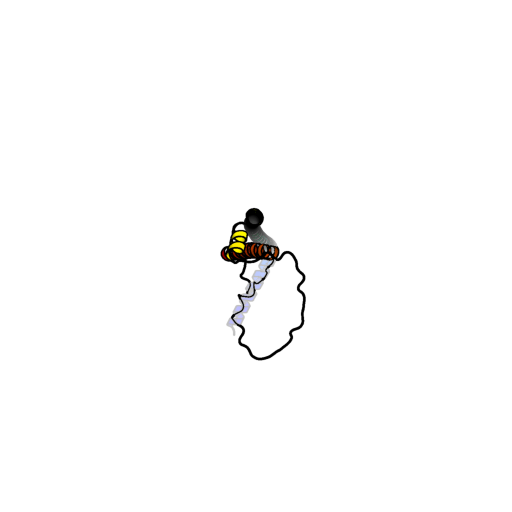 -0.631 33.884 1.00 71.50 98 ALA A O 1
ATOM 755 N N . GLN A 1 99 ? -21.471 1.103 32.722 1.00 76.00 99 GLN A N 1
ATOM 756 C CA . GLN A 1 99 ? -21.720 2.094 33.772 1.00 76.00 99 GLN A CA 1
ATOM 757 C C . GLN A 1 99 ? -23.214 2.208 34.093 1.00 76.00 99 GLN A C 1
ATOM 759 O O . GLN A 1 99 ? -23.601 2.138 35.250 1.00 76.00 99 GLN A O 1
ATOM 764 N N . THR A 1 100 ? -24.066 2.303 33.070 1.00 77.12 100 THR A N 1
ATOM 765 C CA . THR A 1 100 ? -25.525 2.393 33.258 1.00 77.12 100 THR A CA 1
ATOM 766 C C . THR A 1 100 ? -26.075 1.160 33.978 1.00 77.12 100 THR A C 1
ATOM 768 O O . THR A 1 100 ? -26.930 1.275 34.851 1.00 77.12 100 THR A O 1
ATOM 771 N N . THR A 1 101 ? -25.571 -0.026 33.630 1.00 73.81 101 THR A N 1
ATOM 772 C CA . THR A 1 101 ? -25.954 -1.290 34.270 1.00 73.81 101 THR A CA 1
ATOM 773 C C . THR A 1 101 ? -25.481 -1.335 35.720 1.00 73.81 101 THR A C 1
ATOM 775 O O . THR A 1 101 ? -26.247 -1.737 36.591 1.00 73.81 101 THR A O 1
ATOM 778 N N . HIS A 1 102 ? -24.253 -0.889 35.992 1.00 73.44 102 HIS A N 1
ATOM 779 C CA . HIS A 1 102 ? -23.725 -0.769 37.348 1.00 73.44 102 HIS A CA 1
ATOM 780 C C . HIS A 1 102 ? -24.585 0.176 38.200 1.00 73.44 102 HIS A C 1
ATOM 782 O O . HIS A 1 102 ? -25.054 -0.220 39.263 1.00 73.44 102 HIS A O 1
ATOM 788 N N . ASP A 1 103 ? -24.867 1.383 37.706 1.00 74.38 103 ASP A N 1
ATOM 789 C CA . ASP A 1 103 ? -25.683 2.377 38.412 1.00 74.38 103 ASP A CA 1
ATOM 790 C C . ASP A 1 103 ? -27.109 1.849 38.670 1.00 74.38 103 ASP A C 1
ATOM 792 O O . ASP A 1 103 ? -27.692 2.069 39.738 1.00 74.38 103 ASP A O 1
ATOM 796 N N . ALA A 1 104 ? -27.672 1.098 37.716 1.00 73.12 104 ALA A N 1
ATOM 797 C CA . ALA A 1 104 ? -28.967 0.441 37.870 1.00 73.12 104 ALA A CA 1
ATOM 798 C C . ALA A 1 104 ? -28.940 -0.669 38.936 1.00 73.12 104 ALA A C 1
ATOM 800 O O . ALA A 1 104 ? -29.865 -0.748 39.744 1.00 73.12 104 ALA A O 1
ATOM 801 N N . LEU A 1 105 ? -27.888 -1.494 38.982 1.00 68.06 105 LEU A N 1
ATOM 802 C CA . LEU A 1 105 ? -27.708 -2.523 40.014 1.00 68.06 105 LEU A CA 1
ATOM 803 C C . LEU A 1 105 ? -27.531 -1.906 41.404 1.00 68.06 105 LEU A C 1
ATOM 805 O O . LEU A 1 105 ? -28.133 -2.382 42.370 1.00 68.06 105 LEU A O 1
ATOM 809 N N . GLU A 1 106 ? -26.766 -0.818 41.502 1.00 71.50 106 GLU A N 1
ATOM 810 C CA . GLU A 1 106 ? -26.572 -0.087 42.753 1.00 71.50 106 GLU A CA 1
ATOM 811 C C . GLU A 1 106 ? -27.896 0.498 43.269 1.00 71.50 106 GLU A C 1
ATOM 813 O O . GLU A 1 106 ? -28.196 0.411 44.466 1.00 71.50 106 GLU A O 1
ATOM 818 N N . THR A 1 107 ? -28.727 1.011 42.358 1.00 69.25 107 THR A N 1
ATOM 819 C CA . THR A 1 107 ? -30.031 1.607 42.678 1.00 69.25 107 THR A CA 1
ATOM 820 C C . THR A 1 107 ? -31.088 0.557 43.031 1.00 69.25 107 THR A C 1
ATOM 822 O O . THR A 1 107 ? -31.820 0.726 44.010 1.00 69.25 107 THR A O 1
ATOM 825 N N . ASP A 1 108 ? -31.194 -0.527 42.257 1.00 66.88 108 ASP A N 1
ATOM 826 C CA . ASP A 1 108 ? -32.289 -1.489 42.400 1.00 66.88 108 ASP A CA 1
ATOM 827 C C . ASP A 1 108 ? -31.996 -2.534 43.485 1.00 66.88 108 ASP A C 1
ATOM 829 O O . ASP A 1 108 ? -32.890 -2.842 44.269 1.00 66.88 108 ASP A O 1
ATOM 833 N N . ASN A 1 109 ? -30.751 -3.024 43.621 1.00 64.81 109 ASN A N 1
ATOM 834 C CA . ASN A 1 109 ? -30.208 -3.876 44.706 1.00 64.81 109 ASN A CA 1
ATOM 835 C C . ASN A 1 109 ? -31.145 -4.977 45.284 1.00 64.81 109 ASN A C 1
ATOM 837 O O . ASN A 1 109 ? -30.939 -5.501 46.380 1.00 64.81 109 ASN A O 1
ATOM 841 N N . ALA A 1 110 ? -32.229 -5.331 44.592 1.00 64.94 110 ALA A N 1
ATOM 842 C CA . ALA A 1 110 ? -33.323 -6.144 45.112 1.00 64.94 110 ALA A CA 1
ATOM 843 C C . ALA A 1 110 ? -32.947 -7.626 45.083 1.00 64.94 110 ALA A C 1
ATOM 845 O O . ALA A 1 110 ? -33.275 -8.364 46.009 1.00 64.94 110 ALA A O 1
ATOM 846 N N . GLY A 1 111 ? -32.185 -8.037 44.064 1.00 64.50 111 GLY A N 1
ATOM 847 C CA . GLY A 1 111 ? -31.582 -9.366 43.975 1.00 64.50 111 GLY A CA 1
ATOM 848 C C . GLY A 1 111 ? -30.624 -9.642 45.133 1.00 64.50 111 GLY A C 1
ATOM 849 O O . GLY A 1 111 ? -30.762 -10.666 45.802 1.00 64.50 111 GLY A O 1
ATOM 850 N N . LEU A 1 112 ? -29.732 -8.695 45.446 1.00 64.00 112 LEU A N 1
ATOM 851 C CA . LEU A 1 112 ? -28.814 -8.820 46.577 1.00 64.00 112 LEU A CA 1
ATOM 852 C C . LEU A 1 112 ? -29.558 -8.825 47.919 1.00 64.00 112 LEU A C 1
ATOM 854 O O . LEU A 1 112 ? -29.308 -9.690 48.756 1.00 64.00 112 LEU A O 1
ATOM 858 N N . ARG A 1 113 ? -30.532 -7.926 48.109 1.00 65.69 113 ARG A N 1
ATOM 859 C CA . ARG A 1 113 ? -31.374 -7.905 49.318 1.00 65.69 113 ARG A CA 1
ATOM 860 C C . ARG A 1 113 ? -32.140 -9.217 49.514 1.00 65.69 113 ARG A C 1
ATOM 862 O O . ARG A 1 113 ? -32.169 -9.745 50.624 1.00 65.69 113 ARG A O 1
ATOM 869 N N . ASN A 1 114 ? -32.695 -9.791 48.446 1.00 66.94 114 ASN A N 1
ATOM 870 C CA . ASN A 1 114 ? -33.353 -11.101 48.482 1.00 66.94 114 ASN A CA 1
ATOM 871 C C . ASN A 1 114 ? -32.367 -12.248 48.749 1.00 66.94 114 ASN A C 1
ATOM 873 O O . ASN A 1 114 ? -32.702 -13.202 49.454 1.00 66.94 114 ASN A O 1
ATOM 877 N N . TYR A 1 115 ? -31.145 -12.169 48.225 1.00 61.84 115 TYR A N 1
ATOM 878 C CA . TYR A 1 115 ? -30.095 -13.146 48.502 1.00 61.84 115 TYR A CA 1
ATOM 879 C C . TYR A 1 115 ? -29.662 -13.111 49.976 1.00 61.84 115 TYR A C 1
ATOM 881 O O . TYR A 1 115 ? -29.642 -14.151 50.632 1.00 61.84 115 TYR A O 1
ATOM 889 N N . ILE A 1 116 ? -29.426 -11.920 50.535 1.00 62.81 116 ILE A N 1
ATOM 890 C CA . ILE A 1 116 ? -29.128 -11.712 51.961 1.00 62.81 116 ILE A CA 1
ATOM 891 C C . ILE A 1 116 ? -30.275 -12.248 52.832 1.00 62.81 116 ILE A C 1
ATOM 893 O O . ILE A 1 116 ? -30.040 -13.030 53.758 1.00 62.81 116 ILE A O 1
ATOM 897 N N . ALA A 1 117 ? -31.522 -11.905 52.489 1.00 64.69 117 ALA A N 1
ATOM 898 C CA . ALA A 1 117 ? -32.712 -12.348 53.212 1.00 64.69 117 ALA A CA 1
ATOM 899 C C . ALA A 1 117 ? -32.913 -13.874 53.163 1.00 64.69 117 ALA A C 1
ATOM 901 O O . ALA A 1 117 ? -33.243 -14.488 54.179 1.00 64.69 117 ALA A O 1
ATOM 902 N N . SER A 1 118 ? -32.685 -14.507 52.008 1.00 65.50 118 SER A N 1
ATOM 903 C CA . SER A 1 118 ? -32.859 -15.958 51.829 1.00 65.50 118 SER A CA 1
ATOM 904 C C . SER A 1 118 ? -31.718 -16.789 52.424 1.00 65.50 118 SER A C 1
ATOM 906 O O . SER A 1 118 ? -31.952 -17.910 52.877 1.00 65.50 118 SER A O 1
ATOM 908 N N . ARG A 1 119 ? -30.493 -16.249 52.477 1.00 58.78 119 ARG A N 1
ATOM 909 C CA . ARG A 1 119 ? -29.300 -16.929 53.016 1.00 58.78 119 ARG A CA 1
ATOM 910 C C . ARG A 1 119 ? -29.022 -16.622 54.493 1.00 58.78 119 ARG A C 1
ATOM 912 O O . ARG A 1 119 ? -28.059 -17.154 55.033 1.00 58.78 119 ARG A O 1
ATOM 919 N N . ARG A 1 120 ? -29.865 -15.816 55.159 1.00 53.62 120 ARG A N 1
ATOM 920 C CA . ARG A 1 120 ? -29.700 -15.378 56.564 1.00 53.62 120 ARG A CA 1
ATOM 921 C C . ARG A 1 120 ? -28.337 -14.731 56.851 1.00 53.62 120 ARG A C 1
ATOM 923 O O . ARG A 1 120 ? -27.825 -14.844 57.965 1.00 53.62 120 ARG A O 1
ATOM 930 N N . LEU A 1 121 ? -27.756 -14.043 55.871 1.00 50.81 121 LEU A N 1
ATOM 931 C CA . LEU A 1 121 ? -26.568 -13.225 56.105 1.00 50.81 121 LEU A CA 1
ATOM 932 C C . LEU A 1 121 ? -27.014 -12.028 56.954 1.00 50.81 121 LEU A C 1
ATOM 934 O O . LEU A 1 121 ? -27.871 -11.248 56.545 1.00 50.81 121 LEU A O 1
ATOM 938 N N . ARG A 1 122 ? -26.529 -11.933 58.193 1.00 49.00 122 ARG A N 1
ATOM 939 C CA . ARG A 1 122 ? -26.846 -10.806 59.076 1.00 49.00 122 ARG A CA 1
ATOM 940 C C . ARG A 1 122 ? -25.875 -9.688 58.722 1.00 49.00 122 ARG A C 1
ATOM 942 O O . ARG A 1 122 ? -24.675 -9.894 58.852 1.00 49.00 122 ARG A O 1
ATOM 949 N N . ALA A 1 123 ? -26.383 -8.534 58.289 1.00 46.69 123 ALA A N 1
ATOM 950 C CA . ALA A 1 123 ? -25.566 -7.336 58.129 1.00 46.69 123 ALA A CA 1
ATOM 951 C C . ALA A 1 123 ? -24.864 -7.057 59.466 1.00 46.69 123 ALA A C 1
ATOM 953 O O . ALA A 1 123 ? -25.516 -6.764 60.474 1.00 46.69 123 ALA A O 1
ATOM 954 N N . GLY A 1 124 ? -23.550 -7.262 59.505 1.00 46.12 124 GLY A N 1
ATOM 955 C CA . GLY A 1 124 ? -22.749 -7.033 60.693 1.00 46.12 124 GLY A CA 1
ATOM 956 C C . GLY A 1 124 ? -22.649 -5.537 60.934 1.00 46.12 124 GLY A C 1
ATOM 957 O O . GLY A 1 124 ? -21.753 -4.890 60.411 1.00 46.12 124 GLY A O 1
ATOM 958 N N . SER A 1 125 ? -23.553 -4.970 61.736 1.00 41.72 125 SER A N 1
ATOM 959 C CA . SER A 1 125 ? -23.331 -3.645 62.312 1.00 41.72 125 SER A CA 1
ATOM 960 C C . SER A 1 125 ? -22.015 -3.705 63.083 1.00 41.72 125 SER A C 1
ATOM 962 O O . SER A 1 125 ? -21.917 -4.488 64.031 1.00 41.72 125 SER A O 1
ATOM 964 N N . GLY A 1 126 ? -21.018 -2.948 62.618 1.00 45.75 126 GLY A N 1
ATOM 965 C CA . GLY A 1 126 ? -19.619 -3.035 63.023 1.00 45.75 126 GLY A CA 1
ATOM 966 C C . GLY A 1 126 ? -19.412 -3.450 64.476 1.00 45.75 126 GLY A C 1
ATOM 967 O O . GLY A 1 126 ? -19.792 -2.741 65.403 1.00 45.75 126 GLY A O 1
ATOM 968 N N . SER A 1 127 ? -18.787 -4.604 64.671 1.00 37.62 127 SER A N 1
ATOM 969 C CA . SER A 1 127 ? -18.288 -5.005 65.975 1.00 37.62 127 SER A CA 1
ATOM 970 C C . SER A 1 127 ? -16.910 -5.599 65.769 1.00 37.62 127 SER A C 1
ATOM 972 O O . SER A 1 127 ? -16.748 -6.591 65.062 1.00 37.62 127 SER A O 1
ATOM 974 N N . ALA A 1 128 ? -15.923 -4.910 66.337 1.00 40.03 128 ALA A N 1
ATOM 975 C CA . ALA A 1 128 ? -14.518 -5.265 66.315 1.00 40.03 128 ALA A CA 1
ATOM 976 C C . ALA A 1 128 ? -14.324 -6.768 66.554 1.00 40.03 128 ALA A C 1
ATOM 978 O O . ALA A 1 128 ? -14.837 -7.321 67.529 1.00 40.03 128 ALA A O 1
ATOM 979 N N . VAL A 1 129 ? -13.571 -7.410 65.660 1.00 37.91 129 VAL A N 1
ATOM 980 C CA . VAL A 1 129 ? -13.083 -8.776 65.840 1.00 37.91 129 VAL A CA 1
ATOM 981 C C . VAL A 1 129 ? -12.222 -8.783 67.102 1.00 37.91 129 VAL A C 1
ATOM 983 O O . VAL A 1 129 ? -11.086 -8.313 67.104 1.00 37.91 129 VAL A O 1
ATOM 986 N N . SER A 1 130 ? -12.794 -9.263 68.205 1.00 37.41 130 SER A N 1
ATOM 987 C CA . SER A 1 130 ? -12.052 -9.569 69.419 1.00 37.41 130 SER A CA 1
ATOM 988 C C . SER A 1 130 ? -11.247 -10.836 69.148 1.00 37.41 130 SER A C 1
ATOM 990 O O . SER A 1 130 ? -11.788 -11.938 69.102 1.00 37.41 130 SER A O 1
ATOM 992 N N . THR A 1 131 ? -9.950 -10.673 68.903 1.00 42.22 131 THR A N 1
ATOM 993 C CA . THR A 1 131 ? -8.984 -11.771 68.937 1.00 42.22 131 THR A CA 1
ATOM 994 C C . THR A 1 131 ? -8.859 -12.255 70.376 1.00 42.22 131 THR A C 1
ATOM 996 O O . THR A 1 131 ? -8.197 -11.603 71.185 1.00 42.22 131 THR A O 1
ATOM 999 N N . SER A 1 132 ? -9.486 -13.383 70.694 1.00 32.72 132 SER A N 1
ATOM 1000 C CA . SER A 1 132 ? -9.209 -14.127 71.924 1.00 32.72 132 SER A CA 1
ATOM 1001 C C . SER A 1 132 ? -8.389 -15.374 71.573 1.00 32.72 132 SER A C 1
ATOM 1003 O O . SER A 1 132 ? -8.666 -15.992 70.541 1.00 32.72 132 SER A O 1
ATOM 1005 N N . PRO A 1 133 ? -7.351 -15.725 72.354 1.00 37.44 133 PRO A N 1
ATOM 1006 C CA . PRO A 1 133 ? -6.460 -16.832 72.034 1.00 37.44 133 PRO A CA 1
ATOM 1007 C C . PRO A 1 133 ? -7.166 -18.179 72.240 1.00 37.44 133 PRO A C 1
ATOM 1009 O O . PRO A 1 133 ? -8.054 -18.307 73.080 1.00 37.44 133 PRO A O 1
ATOM 1012 N N . ALA A 1 134 ? -6.774 -19.172 71.444 1.00 39.22 134 ALA A N 1
ATOM 1013 C CA . ALA A 1 134 ? -7.297 -20.528 71.515 1.00 39.22 134 ALA A CA 1
ATOM 1014 C C . ALA A 1 134 ? -6.794 -21.239 72.782 1.00 39.22 134 ALA A C 1
ATOM 1016 O O . ALA A 1 134 ? -5.594 -21.480 72.906 1.00 39.22 134 ALA A O 1
ATOM 1017 N N . ASP A 1 135 ? -7.713 -21.597 73.681 1.00 36.38 135 ASP A N 1
ATOM 1018 C CA . ASP A 1 135 ? -7.468 -22.575 74.743 1.00 36.38 135 ASP A CA 1
ATOM 1019 C C . ASP A 1 135 ? -7.879 -23.973 74.253 1.00 36.38 135 ASP A C 1
ATOM 1021 O O . ASP A 1 135 ? -9.013 -24.207 73.830 1.00 36.38 135 ASP A O 1
ATOM 1025 N N . ASP A 1 136 ? -6.922 -24.896 74.302 1.00 44.81 136 ASP A N 1
ATOM 1026 C CA . ASP A 1 136 ? -7.075 -26.325 74.033 1.00 44.81 136 ASP A CA 1
ATOM 1027 C C . ASP A 1 136 ? -7.593 -27.047 75.285 1.00 44.81 136 ASP A C 1
ATOM 1029 O O . ASP A 1 136 ? -6.937 -26.995 76.324 1.00 44.81 136 ASP A O 1
ATOM 1033 N N . LEU A 1 137 ? -8.723 -27.758 75.180 1.00 34.47 137 LEU A N 1
ATOM 1034 C CA . LEU A 1 137 ? -9.082 -28.860 76.081 1.00 34.47 137 LEU A CA 1
ATOM 1035 C C . LEU A 1 137 ? -9.917 -29.927 75.342 1.00 34.47 137 LEU A C 1
ATOM 1037 O O . LEU A 1 137 ? -11.125 -29.794 75.169 1.00 34.47 137 LEU A O 1
ATOM 1041 N N . GLY A 1 138 ? -9.249 -31.012 74.945 1.00 37.09 138 GLY A N 1
ATOM 1042 C CA . GLY A 1 138 ? -9.658 -32.407 75.180 1.00 37.09 138 GLY A CA 1
ATOM 1043 C C . GLY A 1 138 ? -11.111 -32.853 74.922 1.00 37.09 138 GLY A C 1
ATOM 1044 O O . GLY A 1 138 ? -12.013 -32.595 75.707 1.00 37.09 138 GLY A O 1
ATOM 1045 N N . ALA A 1 139 ? -11.262 -33.721 73.915 1.00 44.22 139 ALA A N 1
ATOM 1046 C CA . ALA A 1 139 ? -12.207 -34.847 73.853 1.00 44.22 139 ALA A CA 1
ATOM 1047 C C . ALA A 1 139 ? -13.687 -34.588 74.223 1.00 44.22 139 ALA A C 1
ATOM 1049 O O . ALA A 1 139 ? -14.198 -35.040 75.245 1.00 44.22 139 ALA A O 1
ATOM 1050 N N . GLY A 1 140 ? -14.422 -34.030 73.267 1.00 36.12 140 GLY A N 1
ATOM 1051 C CA . GLY A 1 140 ? -15.858 -34.243 73.111 1.00 36.12 140 GLY A CA 1
ATOM 1052 C C . GLY A 1 140 ? -16.225 -33.864 71.687 1.00 36.12 140 GLY A C 1
ATOM 1053 O O . GLY A 1 140 ? -15.942 -32.742 71.289 1.00 36.12 140 GLY A O 1
ATOM 1054 N N . VAL A 1 141 ? -16.776 -34.787 70.890 1.00 35.94 141 VAL A N 1
ATOM 1055 C CA . VAL A 1 141 ? -17.260 -34.461 69.538 1.00 35.94 141 VAL A CA 1
ATOM 1056 C C . VAL A 1 141 ? -18.280 -33.330 69.691 1.00 35.94 141 VAL A C 1
ATOM 1058 O O . VAL A 1 141 ? -19.334 -33.572 70.289 1.00 35.94 141 VAL A O 1
ATOM 1061 N N . PRO A 1 142 ? -18.000 -32.101 69.216 1.00 42.69 142 PRO A N 1
ATOM 1062 C CA . PRO A 1 142 ? -18.980 -31.039 69.297 1.00 42.69 142 PRO A CA 1
ATOM 1063 C C . PRO A 1 142 ? -20.160 -31.448 68.419 1.00 42.69 142 PRO A C 1
ATOM 1065 O O . PRO A 1 142 ? -19.977 -31.876 67.277 1.00 42.69 142 PRO A O 1
ATOM 1068 N N . SER A 1 143 ? -21.376 -31.311 68.954 1.00 46.75 143 SER A N 1
ATOM 1069 C CA . SER A 1 143 ? -22.591 -31.208 68.139 1.00 46.75 143 SER A CA 1
ATOM 1070 C C . SER A 1 143 ? -22.277 -30.333 66.923 1.00 46.75 143 SER A C 1
ATOM 1072 O O . SER A 1 143 ? -21.618 -29.313 67.141 1.00 46.75 143 SER A O 1
ATOM 1074 N N . PRO A 1 144 ? -22.696 -30.678 65.684 1.00 41.06 144 PRO A N 1
ATOM 1075 C CA . PRO A 1 144 ? -22.400 -29.847 64.524 1.00 41.06 144 PRO A CA 1
ATOM 1076 C C . PRO A 1 144 ? -22.827 -28.424 64.861 1.00 41.06 144 PRO A C 1
ATOM 1078 O O . PRO A 1 144 ? -24.014 -28.156 65.071 1.00 41.06 144 PRO A O 1
ATOM 1081 N N . ALA A 1 145 ? -21.834 -27.548 65.029 1.00 46.88 145 ALA A N 1
ATOM 1082 C CA . ALA A 1 145 ? -22.087 -26.142 65.233 1.00 46.88 145 ALA A CA 1
ATOM 1083 C C . ALA A 1 145 ? -22.945 -25.708 64.047 1.00 46.88 145 ALA A C 1
ATOM 1085 O O . ALA A 1 145 ? -22.687 -26.120 62.909 1.00 46.88 145 ALA A O 1
ATOM 1086 N N . ALA A 1 146 ? -24.001 -24.937 64.319 1.00 50.59 146 ALA A N 1
ATOM 1087 C CA . ALA A 1 146 ? -24.710 -24.243 63.256 1.00 50.59 146 ALA A CA 1
ATOM 1088 C C . ALA A 1 146 ? -23.648 -23.629 62.329 1.00 50.59 146 ALA A C 1
ATOM 1090 O O . ALA A 1 146 ? -22.684 -23.079 62.871 1.00 50.59 146 ALA A O 1
ATOM 1091 N N . PRO A 1 147 ? -23.761 -23.798 60.994 1.00 46.81 147 PRO A N 1
ATOM 1092 C CA . PRO A 1 147 ? -22.715 -23.382 60.071 1.00 46.81 147 PRO A CA 1
ATOM 1093 C C . PRO A 1 147 ? -22.301 -21.970 60.448 1.00 46.81 147 PRO A C 1
ATOM 1095 O O . PRO A 1 147 ? -23.165 -21.095 60.559 1.00 46.81 147 PRO A O 1
ATOM 1098 N N . GLU A 1 148 ? -21.014 -21.819 60.754 1.00 44.72 148 GLU A N 1
ATOM 1099 C CA . GLU A 1 148 ? -20.417 -20.567 61.185 1.00 44.72 148 GLU A CA 1
ATOM 1100 C C . GLU A 1 148 ? -20.883 -19.505 60.196 1.00 44.72 148 GLU A C 1
ATOM 1102 O O . GLU A 1 148 ? -20.626 -19.601 58.992 1.00 44.72 148 GLU A O 1
ATOM 1107 N N . ALA A 1 149 ? -21.734 -18.593 60.670 1.00 46.22 149 ALA A N 1
ATOM 1108 C CA . ALA A 1 149 ? -22.331 -17.601 59.803 1.00 46.22 149 ALA A CA 1
ATOM 1109 C C . ALA A 1 149 ? -21.177 -16.750 59.281 1.00 46.22 149 ALA A C 1
ATOM 1111 O O . ALA A 1 149 ? -20.601 -15.966 60.033 1.00 46.22 149 ALA A O 1
ATOM 1112 N N . VAL A 1 150 ? -20.809 -16.945 58.015 1.00 47.91 150 VAL A N 1
ATOM 1113 C CA . VAL A 1 150 ? -19.812 -16.111 57.352 1.00 47.91 150 VAL A CA 1
ATOM 1114 C C . VAL A 1 150 ? -20.427 -14.723 57.262 1.00 47.91 150 VAL A C 1
ATOM 1116 O O . VAL A 1 150 ? -21.302 -14.460 56.437 1.00 47.91 150 VAL A O 1
ATOM 1119 N N . MET A 1 151 ? -20.028 -13.863 58.194 1.00 51.75 151 MET A N 1
ATOM 1120 C CA . MET A 1 151 ? -20.434 -12.467 58.260 1.00 51.75 151 MET A CA 1
ATOM 1121 C C . MET A 1 151 ? -19.687 -11.732 57.146 1.00 51.75 151 MET A C 1
ATOM 1123 O O . MET A 1 151 ? -18.614 -11.184 57.369 1.00 51.75 151 MET A O 1
ATOM 112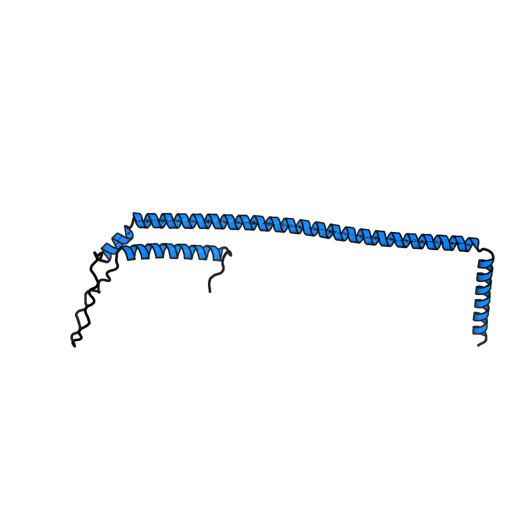7 N N . ALA A 1 152 ? -20.216 -11.791 55.927 1.00 56.09 152 ALA A N 1
ATOM 1128 C CA . ALA A 1 152 ? -19.795 -10.900 54.857 1.00 56.09 152 ALA A CA 1
ATOM 1129 C C . ALA A 1 152 ? -20.530 -9.569 55.035 1.00 56.09 152 ALA A C 1
ATOM 1131 O O . ALA A 1 152 ? -21.754 -9.557 55.204 1.00 56.09 152 ALA A O 1
ATOM 1132 N N . ASP A 1 153 ? -19.787 -8.464 55.031 1.00 63.47 153 ASP A N 1
ATOM 1133 C CA . ASP A 1 153 ? -20.396 -7.141 55.061 1.00 63.47 153 ASP A CA 1
ATOM 1134 C C . ASP A 1 153 ? -21.234 -6.920 53.792 1.00 63.47 153 ASP A C 1
ATOM 1136 O O . ASP A 1 153 ? -20.877 -7.369 52.700 1.00 63.47 153 ASP A O 1
ATOM 1140 N N . GLU A 1 154 ? -22.370 -6.233 53.918 1.00 60.12 154 GLU A N 1
ATOM 1141 C CA . GLU A 1 154 ? -23.249 -5.973 52.770 1.00 60.12 154 GLU A CA 1
ATOM 1142 C C . GLU A 1 154 ? -22.531 -5.128 51.703 1.00 60.12 154 GLU A C 1
ATOM 1144 O O . GLU A 1 154 ? -22.755 -5.319 50.504 1.00 60.12 154 GLU A O 1
ATOM 1149 N N . THR A 1 155 ? -21.618 -4.246 52.123 1.00 65.69 155 THR A N 1
ATOM 1150 C CA . THR A 1 155 ? -20.782 -3.438 51.224 1.00 65.69 155 THR A CA 1
ATOM 1151 C C . THR A 1 155 ? -19.811 -4.303 50.423 1.00 65.69 155 THR A C 1
ATOM 1153 O O . THR A 1 155 ? -19.658 -4.096 49.216 1.00 65.69 155 THR A O 1
ATOM 1156 N N . ASP A 1 156 ? -19.201 -5.307 51.060 1.00 64.19 156 ASP A N 1
ATOM 1157 C CA . ASP A 1 156 ? -18.303 -6.252 50.390 1.00 64.19 156 ASP A CA 1
ATOM 1158 C C . ASP A 1 156 ? -19.064 -7.086 49.357 1.00 64.19 156 ASP A C 1
ATOM 1160 O O . ASP A 1 156 ? -18.597 -7.258 48.231 1.00 64.19 156 ASP A O 1
ATOM 1164 N N . LEU A 1 157 ? -20.279 -7.536 49.688 1.00 69.94 157 LEU A N 1
ATOM 1165 C CA . LEU A 1 157 ? -21.115 -8.288 48.750 1.00 69.94 157 LEU A CA 1
ATOM 1166 C C . LEU A 1 157 ? -21.530 -7.447 47.532 1.00 69.94 157 LEU A C 1
ATOM 1168 O O . LEU A 1 157 ? -21.455 -7.949 46.411 1.00 69.94 157 LEU A O 1
ATOM 1172 N N . ARG A 1 158 ? -21.904 -6.170 47.719 1.00 66.25 158 ARG A N 1
ATOM 1173 C CA . ARG A 1 158 ? -22.189 -5.242 46.601 1.00 66.25 158 ARG A CA 1
ATOM 1174 C C . ARG A 1 158 ? -20.968 -5.023 45.719 1.00 66.25 158 ARG A C 1
ATOM 1176 O O . ARG A 1 158 ? -21.072 -5.058 44.497 1.00 66.25 158 ARG A O 1
ATOM 1183 N N . THR A 1 159 ? -19.810 -4.830 46.342 1.00 68.88 159 THR A N 1
ATOM 1184 C CA . THR A 1 159 ? -18.549 -4.605 45.630 1.00 68.88 159 THR A CA 1
ATOM 1185 C C . THR A 1 159 ? -18.149 -5.836 44.820 1.00 68.88 159 THR A C 1
ATOM 1187 O O . THR A 1 159 ? -17.754 -5.717 43.661 1.00 68.88 159 THR A O 1
ATOM 1190 N N . CYS A 1 160 ? -18.287 -7.035 45.392 1.00 71.19 160 CYS A N 1
ATOM 1191 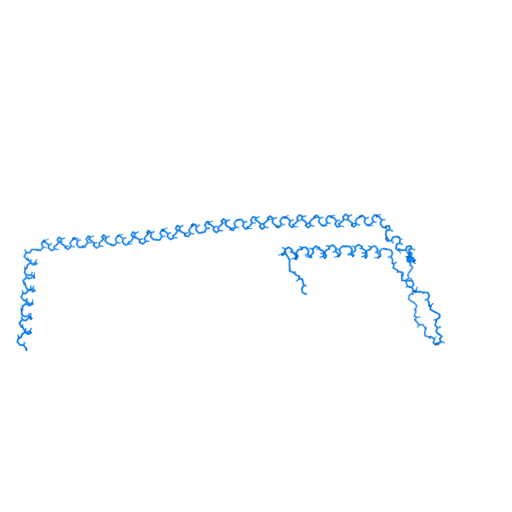C CA . CYS A 1 160 ? -18.022 -8.287 44.690 1.00 71.19 160 CYS A CA 1
ATOM 1192 C C . CYS A 1 160 ? -18.964 -8.506 43.500 1.00 71.19 160 CYS A C 1
ATOM 1194 O O . CYS A 1 160 ? -18.487 -8.904 42.439 1.00 71.19 160 CYS A O 1
ATOM 1196 N N . ASP A 1 161 ? -20.262 -8.227 43.648 1.00 71.94 161 ASP A N 1
ATOM 1197 C CA . ASP A 1 161 ? -21.239 -8.378 42.561 1.00 71.94 161 ASP A CA 1
ATOM 1198 C C . ASP A 1 161 ? -20.963 -7.396 41.408 1.00 71.94 161 ASP A C 1
ATOM 1200 O O . ASP A 1 161 ? -20.865 -7.801 40.248 1.00 71.94 161 ASP A O 1
ATOM 1204 N N . GLY A 1 162 ? -20.699 -6.123 41.729 1.00 67.06 162 GLY A N 1
ATOM 1205 C CA . GLY A 1 162 ? -20.317 -5.108 40.741 1.00 67.06 162 GLY A CA 1
ATOM 1206 C C . GLY A 1 162 ? -19.014 -5.448 40.008 1.00 67.06 162 GLY A C 1
ATOM 1207 O O . GLY A 1 162 ? -18.947 -5.374 38.778 1.00 67.06 162 GLY A O 1
ATOM 1208 N N . ASN A 1 163 ? -17.993 -5.904 40.740 1.00 67.56 163 ASN A N 1
ATOM 1209 C CA . ASN A 1 163 ? -16.722 -6.334 40.152 1.00 67.56 163 ASN A CA 1
ATOM 1210 C C . ASN A 1 163 ? -16.884 -7.574 39.264 1.00 67.56 163 ASN A C 1
ATOM 1212 O O . ASN A 1 163 ? -16.242 -7.659 38.216 1.00 67.56 163 ASN A O 1
ATOM 1216 N N . PHE A 1 164 ? -17.738 -8.524 39.654 1.00 72.88 164 PHE A N 1
ATOM 1217 C CA . PHE A 1 164 ? -18.024 -9.710 38.851 1.0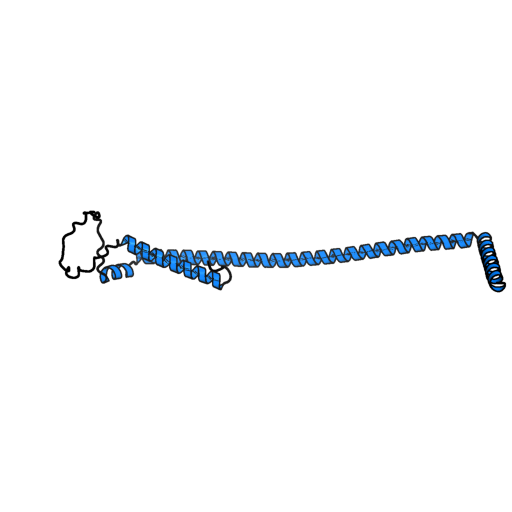0 72.88 164 PHE A CA 1
ATOM 1218 C C . PHE A 1 164 ? -18.738 -9.345 37.544 1.00 72.88 164 PHE A C 1
ATOM 1220 O O . PHE A 1 164 ? -18.305 -9.779 36.474 1.00 72.88 164 PHE A O 1
ATOM 1227 N N . ALA A 1 165 ? -19.769 -8.496 37.607 1.00 69.81 165 ALA A N 1
ATOM 1228 C CA . ALA A 1 165 ? -20.479 -8.012 36.423 1.00 69.81 165 ALA A CA 1
ATOM 1229 C C . ALA A 1 165 ? -19.538 -7.271 35.456 1.00 69.81 165 ALA A C 1
ATOM 1231 O O . ALA A 1 165 ? -19.562 -7.515 34.247 1.00 69.81 165 ALA A O 1
ATOM 1232 N N . TYR A 1 166 ? -18.651 -6.423 35.988 1.00 67.69 166 TYR A N 1
ATOM 1233 C CA . TYR A 1 166 ? -17.640 -5.731 35.190 1.00 67.69 166 TYR A CA 1
ATOM 1234 C C . TYR A 1 166 ? -16.637 -6.700 34.546 1.00 67.69 166 TYR A C 1
ATOM 1236 O O . TYR A 1 166 ? -16.364 -6.603 33.347 1.00 67.69 166 TYR A O 1
ATOM 1244 N N . ALA A 1 167 ? -16.102 -7.656 35.313 1.00 71.50 167 ALA A N 1
ATOM 1245 C CA . ALA A 1 167 ? -15.139 -8.636 34.813 1.00 71.50 167 ALA A CA 1
ATOM 1246 C C . ALA A 1 167 ? -15.736 -9.518 33.705 1.00 71.50 167 ALA A C 1
ATOM 1248 O O . ALA A 1 167 ? -15.064 -9.787 32.707 1.00 71.50 167 ALA A O 1
ATOM 1249 N N . LEU A 1 168 ? -17.004 -9.918 33.843 1.00 77.06 168 LEU A N 1
ATOM 1250 C CA . LEU A 1 168 ? -17.719 -10.684 32.825 1.00 77.06 168 LEU A CA 1
ATOM 1251 C C . LEU A 1 168 ? -17.888 -9.875 31.531 1.00 77.06 168 LEU A C 1
ATOM 1253 O O . LEU A 1 168 ? -17.524 -10.354 30.457 1.00 77.06 168 LEU A O 1
ATOM 1257 N N . ALA A 1 169 ? -18.346 -8.623 31.631 1.00 69.69 169 ALA A N 1
ATOM 1258 C CA . ALA A 1 169 ? -18.500 -7.743 30.473 1.00 69.69 169 ALA A CA 1
ATOM 1259 C C . ALA A 1 169 ? -17.158 -7.478 29.761 1.00 69.69 169 ALA A C 1
ATOM 1261 O O . ALA A 1 169 ? -17.082 -7.485 28.529 1.00 69.69 169 ALA A O 1
ATOM 1262 N N . ALA A 1 170 ? -16.077 -7.291 30.523 1.00 72.56 170 ALA A N 1
ATOM 1263 C CA . ALA A 1 170 ? -14.733 -7.133 29.977 1.00 72.56 170 ALA A CA 1
ATOM 1264 C C . ALA A 1 170 ? -14.244 -8.406 29.260 1.00 72.56 170 ALA A C 1
ATOM 1266 O O . ALA A 1 170 ? -13.635 -8.313 28.190 1.00 72.56 170 ALA A O 1
ATOM 1267 N N . HIS A 1 171 ? -14.536 -9.589 29.810 1.00 76.94 171 HIS A N 1
ATOM 1268 C CA . HIS A 1 171 ? -14.200 -10.872 29.194 1.00 76.94 171 HIS A CA 1
ATOM 1269 C C . HIS A 1 171 ? -14.944 -11.086 27.867 1.00 76.94 171 HIS A C 1
ATOM 1271 O O . HIS A 1 171 ? -14.316 -11.387 26.849 1.00 76.94 171 HIS A O 1
ATOM 1277 N N . GLU A 1 172 ? -16.258 -10.859 27.838 1.00 79.12 172 GLU A N 1
ATOM 1278 C CA . GLU A 1 172 ? -17.066 -10.958 26.615 1.00 79.12 172 GLU A CA 1
ATOM 1279 C C . GLU A 1 172 ? -16.606 -9.964 25.540 1.00 79.12 172 GLU A C 1
ATOM 1281 O O . GLU A 1 172 ? -16.522 -10.299 24.352 1.00 79.12 172 GLU A O 1
ATOM 1286 N N . TRP A 1 173 ? -16.228 -8.750 25.947 1.00 76.25 173 TRP A N 1
ATOM 1287 C CA . TRP A 1 173 ? -15.646 -7.768 25.039 1.00 76.25 173 TRP A CA 1
ATOM 1288 C C . TRP A 1 173 ? -14.326 -8.254 24.434 1.00 76.25 173 TRP A C 1
ATOM 1290 O O . TRP A 1 173 ? -14.164 -8.188 23.210 1.00 76.25 173 TRP A O 1
ATOM 1300 N N . ALA A 1 174 ? -13.414 -8.793 25.247 1.00 71.94 174 ALA A N 1
ATOM 1301 C CA . ALA A 1 174 ? -12.153 -9.350 24.766 1.00 71.94 174 ALA A CA 1
ATOM 1302 C C . ALA A 1 174 ? -12.384 -10.488 23.753 1.00 71.94 174 ALA A C 1
ATOM 1304 O O . ALA A 1 174 ? -11.773 -10.491 22.682 1.00 71.94 174 ALA A O 1
ATOM 1305 N N . LEU A 1 175 ? -13.335 -11.392 24.017 1.00 79.06 175 LEU A N 1
ATOM 1306 C CA . LEU A 1 175 ? -13.732 -12.441 23.068 1.00 79.06 175 LEU A CA 1
ATOM 1307 C C . LEU A 1 175 ? -14.299 -11.865 21.759 1.00 79.06 175 LEU A C 1
ATOM 1309 O O . LEU A 1 175 ? -14.011 -12.374 20.670 1.00 79.06 175 LEU A O 1
ATOM 1313 N N . SER A 1 176 ? -15.060 -10.769 21.828 1.00 72.06 176 SER A N 1
ATOM 1314 C CA . SER A 1 176 ? -15.573 -10.085 20.633 1.00 72.06 176 SER A CA 1
ATOM 1315 C C . SER A 1 176 ? -14.456 -9.475 19.772 1.00 72.06 176 SER A C 1
ATOM 1317 O O . SER A 1 176 ? -14.553 -9.468 18.545 1.00 72.06 176 SER A O 1
ATOM 1319 N N . LEU A 1 177 ? -13.368 -9.002 20.391 1.00 72.19 177 LEU A N 1
ATOM 1320 C CA . LEU A 1 177 ? -12.199 -8.491 19.673 1.00 72.19 177 LEU A CA 1
ATOM 1321 C C . LEU A 1 177 ? -11.381 -9.620 19.042 1.00 72.19 177 LEU A C 1
ATOM 1323 O O . LEU A 1 177 ? -10.953 -9.484 17.895 1.00 72.19 177 LEU A O 1
ATOM 1327 N N . ILE A 1 178 ? -11.202 -10.735 19.756 1.00 77.12 178 ILE A N 1
ATOM 1328 C CA . ILE A 1 178 ? -10.501 -11.922 19.244 1.00 77.12 178 ILE A CA 1
ATOM 1329 C C . ILE A 1 178 ? -11.250 -12.502 18.039 1.00 77.12 178 ILE A C 1
ATOM 1331 O O . ILE A 1 178 ? -10.654 -12.716 16.986 1.00 77.12 178 ILE A O 1
ATOM 1335 N N . SER A 1 179 ? -12.569 -12.690 18.146 1.00 77.81 179 SER A N 1
ATOM 1336 C CA . SER A 1 179 ? -13.394 -13.215 17.044 1.00 77.81 179 SER A CA 1
ATOM 1337 C C . SER A 1 179 ? -13.433 -12.297 15.817 1.00 77.81 179 SER A C 1
ATOM 1339 O O . SER A 1 179 ? -13.528 -12.782 14.692 1.00 77.81 179 SER A O 1
ATOM 1341 N N . ALA A 1 180 ? -13.299 -10.982 16.007 1.00 73.56 180 ALA A N 1
ATOM 1342 C CA . ALA A 1 180 ? -13.169 -10.014 14.919 1.00 73.56 180 ALA A CA 1
ATOM 1343 C C . ALA A 1 180 ? -11.750 -9.941 14.314 1.00 73.56 180 ALA A C 1
ATOM 1345 O O . ALA A 1 180 ? -11.525 -9.157 13.392 1.00 73.56 180 ALA A O 1
ATOM 1346 N N . GLY A 1 181 ? -10.785 -10.712 14.832 1.00 79.94 181 GLY A N 1
ATOM 1347 C CA . GLY A 1 181 ? -9.380 -10.666 14.413 1.00 79.94 181 GLY A CA 1
ATOM 1348 C C . GLY A 1 181 ? -8.656 -9.377 14.817 1.00 79.94 181 GLY A C 1
ATOM 1349 O O . GLY A 1 181 ? -7.641 -9.026 14.221 1.00 79.94 181 GLY A O 1
ATOM 1350 N N . LEU A 1 182 ? -9.190 -8.645 15.800 1.00 69.25 182 LEU A N 1
ATOM 1351 C CA . LEU A 1 182 ? -8.662 -7.364 16.280 1.00 69.25 182 LEU A CA 1
ATOM 1352 C C . LEU A 1 182 ? -7.773 -7.509 17.525 1.00 69.25 182 LEU A C 1
ATOM 1354 O O . LEU A 1 182 ? -7.127 -6.542 17.923 1.00 69.25 182 LEU A O 1
ATOM 1358 N N . ALA A 1 183 ? -7.743 -8.692 18.141 1.00 77.50 183 ALA A N 1
ATOM 1359 C CA . ALA A 1 183 ? -6.891 -9.032 19.275 1.00 77.50 183 ALA A CA 1
ATOM 1360 C C . ALA A 1 183 ? -6.429 -10.496 19.187 1.00 77.50 183 ALA A C 1
ATOM 1362 O O . ALA A 1 183 ? -7.054 -11.311 18.508 1.00 77.50 183 ALA A O 1
ATOM 1363 N N . VAL A 1 184 ? -5.342 -10.821 19.887 1.00 74.25 184 VAL A N 1
ATOM 1364 C CA . VAL A 1 184 ? -4.815 -12.188 20.029 1.00 74.25 184 VAL A CA 1
ATOM 1365 C C . VAL A 1 184 ? -5.128 -12.658 21.454 1.00 74.25 184 VAL A C 1
ATOM 1367 O O . VAL A 1 184 ? -5.016 -11.836 22.369 1.00 74.25 184 VAL A O 1
ATOM 1370 N N . PRO A 1 185 ? -5.558 -13.917 21.672 1.00 74.81 185 PRO A N 1
ATOM 1371 C CA . PRO A 1 185 ? -5.750 -14.437 23.023 1.00 74.81 185 PRO A CA 1
ATOM 1372 C C . PRO A 1 185 ? -4.455 -14.312 23.834 1.00 74.81 185 PRO A C 1
ATOM 1374 O O . PRO A 1 185 ? -3.369 -14.551 23.307 1.00 74.81 185 PRO A O 1
ATOM 1377 N N . ALA A 1 186 ? -4.579 -13.905 25.098 1.00 72.19 186 ALA A N 1
ATOM 1378 C CA . ALA A 1 186 ? -3.466 -13.959 26.035 1.00 72.19 186 ALA A CA 1
ATOM 1379 C C . ALA A 1 186 ? -3.179 -15.434 26.360 1.00 72.19 186 ALA A C 1
ATOM 1381 O O . ALA A 1 186 ? -4.112 -16.157 26.715 1.00 72.19 186 ALA A O 1
ATOM 1382 N N . GLU A 1 187 ? -1.928 -15.862 26.165 1.00 56.59 187 GLU A N 1
ATOM 1383 C CA . GLU A 1 187 ? -1.437 -17.205 26.518 1.00 56.59 187 GLU A CA 1
ATOM 1384 C C . GLU A 1 187 ? -1.310 -17.402 28.032 1.00 56.59 187 GLU A C 1
ATOM 1386 O O . GLU A 1 187 ? -0.930 -16.430 28.730 1.00 56.59 187 GLU A O 1
#

Secondary structure (DSSP, 8-state):
-HHHHHHHHHHHHHHHHHHHHHHH-HHHHHHHHHHHHHHHHHHHHHHHHHHHHHHHHHHHHHHHHHHHHHHHHHHHHHHHHHHHHHHHHHHHHHHHHHHHHHHHHHHH-HHHHHHHHHHT------------PPPP-----------------HHHHHHHHHHHHHHHHHHHHHHHHHHTTSS----

pLDDT: mean 72.33, std 16.96, range [32.72, 94.69]